Protein AF-A0A6V7XM22-F1 (afdb_monomer)

Foldseek 3Di:
DPPPPPVVVVVVVVVVVVVVPPDPVVVVVVVVVVVPPPDDDDDPDDDDDDPVVVVVVVVVVVVVCCCVPPVDDDPVNVVVQQVADAAEDDQAQCCVPPVVVVLLVVLVPDDLPDALLVLLVVLLVLLVVLLVLLCVQQVLLQGWRALVSLLSNLVSLVSSVSSLVNSVVSCVVNVNDGSVSVVSSLVSVLSSLVSLLSLLSNLQSCSVPVVLSVVSVVLSNLLSVLQVLLCVQAVYRYADHCHPVNSSVVSSVSSNVCSVPNNCQQQDDDPNHGNVVVVSVVVVVVSVVSSVVSVCSNVPVRCYPVSDDDD

Organism: Meloidogyne enterolobii (NCBI:txid390850)

Radius of gyration: 25.37 Å; Cα contacts (8 Å, |Δi|>4): 294; chains: 1; bounding box: 60×59×60 Å

Sequence (311 aa):
MAQTRSGAKAAATKHDRRYRSSLPDSFMQRAQRNQRSTTPREMKGKSSGNFIQRFFGFFISLCVNYIEYDCQLKHSQLARMGDHVYSAIDASWLDQLCMSKFWNYIVQWYPLWLAPNLITLIGLLINLVTVLILSHFCYSATEQAPSWAYFQAAIGLFLYQTLDATDGKQARRTQSSSPLGELFDHGCDSLTQVFVTLNVCYAMQLGTERHMVLTVMIFSISLFYTAHWSTYCTGQLRFSKFDVTEAQMTVIGILLFTSFVGSDIWNIRIFGWQLKTICMLVCLVGAIWQFFGYMNVIFNEGVGKNGSTVA

Solvent-accessible surface area (backbone atoms only — not comparable to full-atom values): 17133 Å² total; per-residue (Å²): 144,84,78,77,72,65,62,62,61,57,52,56,62,56,58,58,61,62,69,73,74,77,70,66,68,70,56,62,55,49,57,56,52,64,70,67,70,76,67,84,76,87,74,94,69,94,72,93,74,55,69,65,59,56,52,52,50,48,52,51,50,51,50,51,49,45,45,66,68,71,68,48,78,49,73,70,54,55,56,54,44,73,71,54,68,94,43,74,47,86,49,30,49,59,46,74,73,48,47,50,62,51,37,64,54,56,44,69,74,54,60,87,84,64,53,32,67,56,38,36,50,51,18,48,51,43,33,51,51,27,45,51,58,35,36,75,54,18,72,68,12,58,44,73,54,61,41,66,43,34,36,47,31,21,50,22,47,52,50,20,54,52,28,51,68,23,20,65,54,40,15,61,75,65,74,62,69,46,52,66,54,53,53,51,47,55,54,46,48,60,55,45,54,53,50,55,51,47,52,52,30,38,40,42,30,27,37,73,45,59,67,54,45,54,49,52,51,54,52,53,54,50,45,56,49,41,54,50,49,28,18,66,35,4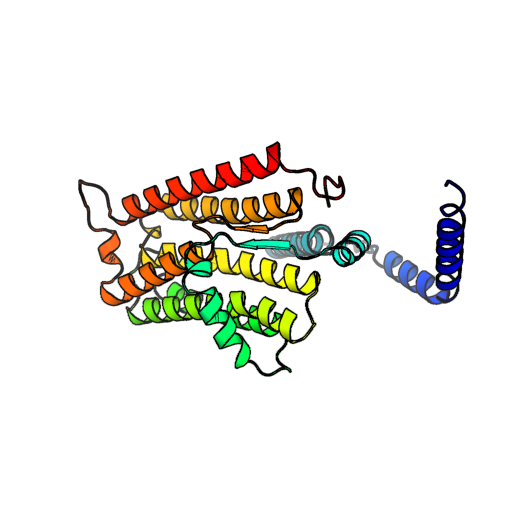0,59,37,45,71,44,43,58,75,35,72,69,55,53,52,52,49,51,32,48,50,22,43,52,26,25,77,70,40,35,67,63,29,65,44,65,57,98,84,39,33,43,39,58,55,53,50,51,54,52,46,54,53,48,52,53,51,43,53,52,33,51,50,44,40,76,76,57,45,44,34,100,76,68,59,81,82,134

Mean predicted aligned error: 13.36 Å

Structure (mmCIF, N/CA/C/O backbone):
data_AF-A0A6V7XM22-F1
#
_entry.id   AF-A0A6V7XM22-F1
#
loop_
_atom_site.group_PDB
_atom_site.id
_atom_site.type_symbol
_atom_site.label_atom_id
_atom_site.label_alt_id
_atom_site.label_comp_id
_atom_site.label_asym_id
_atom_site.label_entity_id
_atom_site.label_seq_id
_atom_site.pdbx_PDB_ins_code
_atom_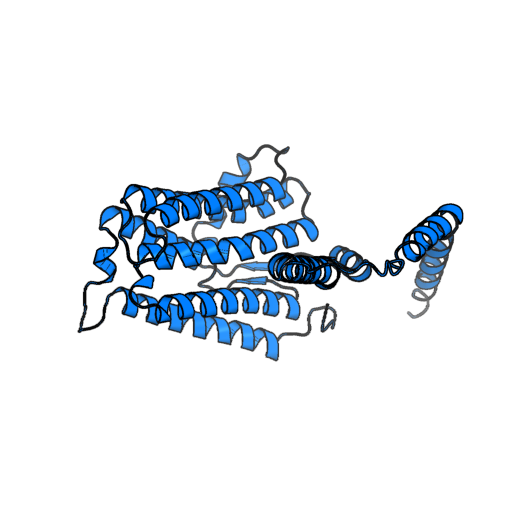site.Cartn_x
_atom_site.Cartn_y
_atom_site.Cartn_z
_atom_site.occupancy
_atom_site.B_iso_or_equiv
_atom_site.auth_seq_id
_atom_site.auth_comp_id
_atom_site.auth_asym_id
_atom_site.auth_atom_id
_atom_site.pdbx_PDB_model_num
ATOM 1 N N . MET A 1 1 ? 38.925 -23.212 -33.737 1.00 39.62 1 MET A N 1
ATOM 2 C CA . MET A 1 1 ? 37.884 -22.153 -33.725 1.00 39.62 1 MET A CA 1
ATOM 3 C C . MET A 1 1 ? 38.249 -21.013 -32.753 1.00 39.62 1 MET A C 1
ATOM 5 O O . MET A 1 1 ? 37.421 -20.552 -31.982 1.00 39.62 1 MET A O 1
ATOM 9 N N . ALA A 1 2 ? 39.508 -20.550 -32.777 1.00 38.12 2 ALA A N 1
ATOM 10 C CA . ALA A 1 2 ? 40.091 -19.668 -31.753 1.00 38.12 2 ALA A CA 1
ATOM 11 C C . ALA A 1 2 ? 40.607 -18.319 -32.305 1.00 38.12 2 ALA A C 1
ATOM 13 O O . ALA A 1 2 ? 41.365 -17.630 -31.632 1.00 38.12 2 ALA A O 1
ATOM 14 N N . GLN A 1 3 ? 40.201 -17.916 -33.515 1.00 31.98 3 GLN A N 1
ATOM 15 C CA . GLN A 1 3 ? 40.744 -16.724 -34.190 1.00 31.98 3 GLN A CA 1
ATOM 16 C C . GLN A 1 3 ? 39.781 -15.530 -34.315 1.00 31.98 3 GLN A C 1
ATOM 18 O O . GLN A 1 3 ? 40.189 -14.476 -34.784 1.00 31.98 3 GLN A O 1
ATOM 23 N N . THR A 1 4 ? 38.543 -15.610 -33.819 1.00 39.22 4 THR A N 1
ATOM 24 C CA . THR A 1 4 ? 37.564 -14.503 -33.931 1.00 39.22 4 THR A CA 1
ATOM 25 C C . THR A 1 4 ? 37.419 -13.632 -32.675 1.00 39.22 4 THR A C 1
ATOM 27 O O . THR A 1 4 ? 36.764 -12.596 -32.726 1.00 39.22 4 THR A O 1
ATOM 30 N N . ARG A 1 5 ? 38.069 -13.969 -31.547 1.00 40.19 5 ARG A N 1
ATOM 31 C CA . ARG A 1 5 ? 37.972 -13.193 -30.284 1.00 40.19 5 ARG A CA 1
ATOM 32 C C . ARG A 1 5 ? 39.002 -12.064 -30.115 1.00 40.19 5 ARG A C 1
ATOM 34 O O . ARG A 1 5 ? 38.836 -11.235 -29.226 1.00 40.19 5 ARG A O 1
ATOM 41 N N . SER A 1 6 ? 40.040 -11.994 -30.953 1.00 36.72 6 SER A N 1
ATOM 42 C CA . SER A 1 6 ? 41.096 -10.967 -30.837 1.00 36.72 6 SER A CA 1
ATOM 43 C C . SER A 1 6 ? 40.708 -9.620 -31.479 1.00 36.72 6 SER A C 1
ATOM 45 O O . SER A 1 6 ? 41.058 -8.566 -30.950 1.00 36.72 6 SER A O 1
ATOM 47 N N . GLY A 1 7 ? 39.897 -9.625 -32.546 1.00 31.80 7 GLY A N 1
ATOM 48 C CA . GLY A 1 7 ? 39.506 -8.403 -33.269 1.00 31.80 7 GLY A CA 1
ATOM 49 C C . GLY A 1 7 ? 38.503 -7.503 -32.534 1.00 31.80 7 GLY A C 1
ATOM 50 O O . GLY A 1 7 ? 38.591 -6.280 -32.624 1.00 31.80 7 GLY A O 1
ATOM 51 N N . ALA A 1 8 ? 37.591 -8.080 -31.743 1.00 39.41 8 ALA A N 1
ATOM 52 C CA . ALA A 1 8 ? 36.547 -7.318 -31.046 1.00 39.41 8 ALA A CA 1
ATOM 53 C C . ALA A 1 8 ? 37.090 -6.488 -29.865 1.00 39.41 8 ALA A C 1
ATOM 55 O O . ALA A 1 8 ? 36.631 -5.371 -29.628 1.00 39.41 8 ALA A O 1
ATOM 56 N N . LYS A 1 9 ? 38.127 -6.980 -29.167 1.00 37.50 9 LYS A N 1
ATOM 57 C CA . LYS A 1 9 ? 38.775 -6.226 -28.078 1.00 37.50 9 LYS A CA 1
ATOM 58 C C . LYS A 1 9 ? 39.558 -5.016 -28.590 1.00 37.50 9 LYS A C 1
ATOM 60 O O . LYS A 1 9 ? 39.550 -3.992 -27.920 1.00 37.50 9 LYS A O 1
ATOM 65 N N . ALA A 1 10 ? 40.162 -5.097 -29.779 1.00 36.56 10 ALA A N 1
ATOM 66 C CA . ALA A 1 10 ? 40.924 -3.993 -30.371 1.00 36.56 10 ALA A CA 1
ATOM 67 C C . ALA A 1 10 ? 40.034 -2.870 -30.948 1.00 36.56 10 ALA A C 1
ATOM 69 O O . ALA A 1 10 ? 40.449 -1.710 -30.973 1.00 36.56 10 ALA A O 1
ATOM 70 N N . ALA A 1 11 ? 38.806 -3.185 -31.379 1.00 38.09 11 ALA A N 1
ATOM 71 C CA . ALA A 1 11 ? 37.848 -2.192 -31.874 1.00 38.09 11 ALA A CA 1
ATOM 72 C C . ALA A 1 11 ? 37.237 -1.350 -30.736 1.00 38.09 11 ALA A C 1
ATOM 74 O O . ALA A 1 11 ? 37.125 -0.130 -30.871 1.00 38.09 11 ALA A O 1
ATOM 75 N N . ALA A 1 12 ? 36.947 -1.966 -29.583 1.00 39.16 12 ALA A N 1
ATOM 76 C CA . ALA A 1 12 ? 36.422 -1.268 -28.406 1.00 39.16 12 ALA A CA 1
ATOM 77 C C . ALA A 1 12 ? 37.438 -0.280 -27.797 1.00 39.16 12 ALA A C 1
ATOM 79 O O . ALA A 1 12 ? 37.079 0.841 -27.447 1.00 39.16 12 ALA A O 1
ATOM 80 N N . THR A 1 13 ? 38.735 -0.620 -27.770 1.00 40.38 13 THR A N 1
ATOM 81 C CA . THR A 1 13 ? 39.775 0.289 -27.238 1.00 40.38 13 THR A CA 1
ATOM 82 C C . THR A 1 13 ? 40.065 1.485 -28.153 1.00 40.38 13 THR A C 1
ATOM 84 O O . THR A 1 13 ? 40.582 2.506 -27.696 1.00 40.38 13 THR A O 1
ATOM 87 N N . LYS A 1 14 ? 39.751 1.383 -29.454 1.00 35.22 14 LYS A N 1
ATOM 88 C CA . LYS A 1 14 ? 39.946 2.469 -30.430 1.00 35.22 14 LYS A CA 1
ATOM 89 C C . LYS A 1 14 ? 38.769 3.448 -30.471 1.00 35.22 14 LYS A C 1
ATOM 91 O O . LYS A 1 14 ? 38.987 4.613 -30.799 1.00 35.22 14 LYS A O 1
ATOM 96 N N . HIS A 1 15 ? 37.562 2.996 -30.123 1.00 35.50 15 HIS A N 1
ATOM 97 C CA . HIS A 1 15 ? 36.371 3.849 -30.063 1.00 35.50 15 HIS A CA 1
ATOM 98 C C . HIS A 1 15 ? 36.339 4.718 -28.794 1.00 35.50 15 HIS A C 1
ATOM 100 O O . HIS A 1 15 ? 35.912 5.868 -28.849 1.00 35.50 15 HIS A O 1
ATOM 106 N N . ASP A 1 16 ? 36.901 4.211 -27.693 1.00 37.72 16 ASP A N 1
ATOM 107 C CA . ASP A 1 16 ? 36.972 4.900 -26.397 1.00 37.72 16 ASP A CA 1
ATOM 108 C C . ASP A 1 16 ? 38.050 6.011 -26.362 1.00 37.72 16 ASP A C 1
ATOM 110 O O . ASP A 1 16 ? 37.908 7.052 -25.721 1.00 37.72 16 ASP A O 1
ATOM 114 N N . ARG A 1 17 ? 39.121 5.876 -27.164 1.00 35.53 17 ARG A N 1
ATOM 115 C CA . ARG A 1 17 ? 40.153 6.927 -27.294 1.00 35.53 17 ARG A CA 1
ATOM 116 C C . ARG A 1 17 ? 39.715 8.153 -28.097 1.00 35.53 17 ARG A C 1
ATOM 118 O O . ARG A 1 17 ? 40.339 9.197 -27.942 1.00 35.53 17 ARG A O 1
ATOM 125 N N . ARG A 1 18 ? 38.676 8.057 -28.937 1.00 35.62 18 ARG A N 1
ATOM 126 C CA . ARG A 1 18 ? 38.182 9.205 -29.726 1.00 35.62 18 ARG A CA 1
ATOM 127 C C . ARG A 1 18 ? 37.209 10.104 -28.969 1.00 35.62 18 ARG A C 1
ATOM 129 O O . ARG A 1 18 ? 37.078 11.260 -29.342 1.00 35.62 18 ARG A O 1
ATOM 136 N N . TYR A 1 19 ? 36.566 9.611 -27.910 1.00 33.81 19 TYR A N 1
ATOM 137 C CA . TYR A 1 19 ? 35.634 10.421 -27.114 1.00 33.81 19 TYR A CA 1
ATOM 138 C C . TYR A 1 19 ? 36.326 11.213 -25.996 1.00 33.81 19 TYR A C 1
ATOM 140 O O . TYR A 1 19 ? 35.791 12.197 -25.492 1.00 33.81 19 TYR A O 1
ATOM 148 N N . ARG A 1 20 ? 37.556 10.826 -25.635 1.00 35.72 20 ARG A N 1
ATOM 149 C CA . ARG A 1 20 ? 38.358 11.513 -24.612 1.00 35.72 20 ARG A CA 1
ATOM 150 C C . ARG A 1 20 ? 39.067 12.779 -25.107 1.00 35.72 20 ARG A C 1
ATOM 152 O O . ARG A 1 20 ? 39.674 13.466 -24.297 1.00 35.72 20 ARG A O 1
ATOM 159 N N . SER A 1 21 ? 39.012 13.083 -26.406 1.00 41.47 21 SER A N 1
ATOM 160 C CA . SER A 1 21 ? 39.762 14.186 -27.029 1.00 41.47 21 SER A CA 1
ATOM 161 C C . SER A 1 21 ? 38.916 15.405 -27.418 1.00 41.47 21 SER A C 1
ATOM 163 O O . SER A 1 21 ? 39.390 16.240 -28.181 1.00 41.47 21 SER A O 1
ATOM 165 N N . SER A 1 22 ? 37.673 15.525 -26.941 1.00 42.53 22 SER A N 1
ATOM 166 C CA . SER A 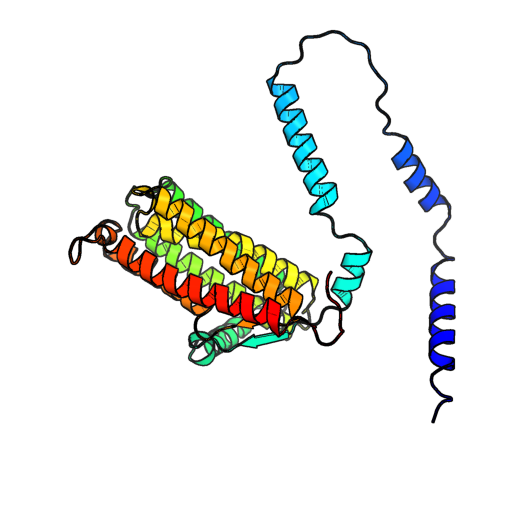1 22 ? 36.775 16.637 -27.310 1.00 42.53 22 SER A CA 1
ATOM 167 C C . SER A 1 22 ? 36.085 17.319 -26.124 1.00 42.53 22 SER A C 1
ATOM 169 O O . SER A 1 22 ? 35.012 17.896 -26.280 1.00 42.53 22 SER A O 1
ATOM 171 N N . LEU A 1 23 ? 36.695 17.280 -24.939 1.00 41.59 23 LEU A N 1
ATOM 172 C CA . LEU A 1 23 ? 36.323 18.149 -23.822 1.00 41.59 23 LEU A CA 1
ATOM 173 C C . LEU A 1 23 ? 37.443 19.180 -23.644 1.00 41.59 23 LEU A C 1
ATOM 175 O O . LEU A 1 23 ? 38.571 18.780 -23.366 1.00 41.59 23 LEU A O 1
ATOM 179 N N . PRO A 1 24 ? 37.182 20.483 -23.839 1.00 44.16 24 PRO A N 1
ATOM 180 C CA . PRO A 1 24 ? 38.219 21.492 -23.693 1.00 44.16 24 PRO A CA 1
ATOM 181 C C . PRO A 1 24 ? 38.706 21.530 -22.237 1.00 44.16 24 PRO A C 1
ATOM 183 O O . PRO A 1 24 ? 37.900 21.638 -21.308 1.00 44.16 24 PRO A O 1
ATOM 186 N N . ASP A 1 25 ? 40.029 21.482 -22.044 1.00 48.19 25 ASP A N 1
ATOM 187 C CA . ASP A 1 25 ? 40.728 21.503 -20.743 1.00 48.19 25 ASP A CA 1
ATOM 188 C C . ASP A 1 25 ? 40.275 22.647 -19.809 1.00 48.19 25 ASP A C 1
ATOM 190 O O . ASP A 1 25 ? 40.406 22.574 -18.583 1.00 48.19 25 ASP A O 1
ATOM 194 N N . SER A 1 26 ? 39.643 23.682 -20.370 1.00 42.19 26 SER A N 1
ATOM 195 C CA . SER A 1 26 ? 39.011 24.786 -19.648 1.00 42.19 26 SER A CA 1
ATOM 196 C C . SER A 1 26 ? 37.858 24.367 -18.723 1.00 42.19 26 SER A C 1
ATOM 198 O O . SER A 1 26 ? 37.584 25.070 -17.750 1.00 42.19 26 SER A O 1
ATOM 200 N N . PHE A 1 27 ? 37.170 23.249 -18.992 1.00 42.53 27 PHE A N 1
ATOM 201 C CA . PHE A 1 27 ? 36.059 22.767 -18.155 1.00 42.53 27 PHE A CA 1
ATOM 202 C C . PHE A 1 27 ? 36.553 21.997 -16.922 1.00 42.53 27 PHE A C 1
ATOM 204 O O . PHE A 1 27 ? 36.058 22.224 -15.816 1.00 42.53 27 PHE A O 1
ATOM 211 N N . MET A 1 28 ? 37.593 21.170 -17.080 1.00 43.75 28 MET A N 1
ATOM 212 C CA . MET A 1 28 ? 38.228 20.440 -15.972 1.00 43.75 28 MET A CA 1
ATOM 213 C C . MET A 1 28 ? 38.961 21.388 -15.013 1.00 43.75 28 MET A C 1
ATOM 215 O O . MET A 1 28 ? 38.861 21.231 -13.795 1.00 43.75 28 MET A O 1
ATOM 219 N N . GLN A 1 29 ? 39.607 22.441 -15.531 1.00 42.97 29 GLN A N 1
ATOM 220 C CA . GLN A 1 29 ? 40.201 23.478 -14.679 1.00 42.97 29 GLN A CA 1
ATOM 221 C C . GLN A 1 29 ? 39.150 24.327 -13.946 1.00 42.97 29 GLN A C 1
ATOM 223 O O . GLN A 1 29 ? 39.387 24.726 -12.805 1.00 42.97 29 GLN A O 1
ATOM 228 N N . ARG A 1 30 ? 37.969 24.578 -14.536 1.00 42.19 30 ARG A N 1
ATOM 229 C CA . ARG A 1 30 ? 36.860 25.273 -13.848 1.00 42.19 30 ARG A CA 1
ATOM 230 C C . ARG A 1 30 ? 36.256 24.435 -12.720 1.00 42.19 30 ARG A C 1
ATOM 232 O O . ARG A 1 30 ? 35.992 24.984 -11.652 1.00 42.19 30 ARG A O 1
ATOM 239 N N . ALA A 1 31 ? 36.104 23.126 -12.919 1.00 39.59 31 ALA A N 1
ATOM 240 C CA . ALA A 1 31 ? 35.604 22.210 -11.892 1.00 39.59 31 ALA A CA 1
ATOM 241 C C . ALA A 1 31 ? 36.566 22.103 -10.692 1.00 39.59 31 ALA A C 1
ATOM 243 O O . ALA A 1 31 ? 36.138 22.198 -9.543 1.00 39.59 31 ALA A O 1
ATOM 244 N N . GLN A 1 32 ? 37.878 22.025 -10.942 1.00 41.09 32 GLN A N 1
ATOM 245 C CA . GLN A 1 32 ? 38.883 22.000 -9.872 1.00 41.09 32 GLN A CA 1
ATOM 246 C C . GLN A 1 32 ? 39.054 23.354 -9.161 1.00 41.09 32 GLN A C 1
ATOM 248 O O . GLN A 1 32 ? 39.385 23.391 -7.974 1.00 41.09 32 GLN A O 1
ATOM 253 N N . ARG A 1 33 ? 38.801 24.478 -9.847 1.00 36.19 33 ARG A N 1
ATOM 254 C CA . ARG A 1 33 ? 38.854 25.819 -9.240 1.00 36.19 33 ARG A CA 1
ATOM 255 C C . ARG A 1 33 ? 37.679 26.074 -8.291 1.00 36.19 33 ARG A C 1
ATOM 257 O O . ARG A 1 33 ? 37.891 26.711 -7.264 1.00 36.19 33 ARG A O 1
ATOM 264 N N . ASN A 1 34 ? 36.500 25.516 -8.581 1.00 36.78 34 ASN A N 1
ATOM 265 C CA . ASN A 1 34 ? 35.328 25.598 -7.698 1.00 36.78 34 ASN A CA 1
ATOM 266 C C . ASN A 1 34 ? 35.421 24.677 -6.467 1.00 36.78 34 ASN A C 1
ATOM 268 O O . ASN A 1 34 ? 34.839 24.998 -5.438 1.00 36.78 34 ASN A O 1
ATOM 272 N N . GLN A 1 35 ? 36.190 23.582 -6.527 1.00 37.66 35 GLN A N 1
ATOM 273 C CA . GLN A 1 35 ? 36.444 22.717 -5.361 1.00 37.66 35 GLN A CA 1
ATOM 274 C C . GLN A 1 35 ? 37.498 23.275 -4.387 1.00 37.66 35 GLN A C 1
ATOM 276 O O . GLN A 1 35 ? 37.526 22.881 -3.226 1.00 37.66 35 GLN A O 1
ATOM 281 N N . ARG A 1 36 ? 38.368 24.200 -4.820 1.00 31.83 36 ARG A N 1
ATOM 282 C CA . ARG A 1 36 ? 39.400 24.807 -3.951 1.00 31.83 36 ARG A CA 1
ATOM 283 C C . ARG A 1 36 ? 38.964 26.098 -3.251 1.00 31.83 36 ARG A C 1
ATOM 285 O O . ARG A 1 36 ? 39.706 26.592 -2.410 1.00 31.83 36 ARG A O 1
ATOM 292 N N . SER A 1 37 ? 37.796 26.657 -3.571 1.00 31.20 37 SER A N 1
ATOM 293 C CA . SER A 1 37 ? 37.335 27.938 -3.007 1.00 31.20 37 SER A CA 1
ATOM 294 C C . SER A 1 37 ? 36.521 27.823 -1.713 1.00 31.20 37 SER A C 1
ATOM 296 O O . SER A 1 37 ? 36.118 28.846 -1.167 1.00 31.20 37 SER A O 1
ATOM 298 N N . THR A 1 38 ? 36.297 26.618 -1.188 1.00 35.53 38 THR A N 1
ATOM 299 C CA . THR A 1 38 ? 35.521 26.379 0.042 1.00 35.53 38 THR A CA 1
ATOM 300 C C . THR A 1 38 ? 36.407 25.921 1.203 1.00 35.53 38 THR A C 1
ATOM 302 O O . THR A 1 38 ? 36.113 24.943 1.879 1.00 35.53 38 THR A O 1
ATOM 305 N N . THR A 1 39 ? 37.510 26.622 1.466 1.00 31.80 39 THR A N 1
ATOM 306 C CA . THR A 1 39 ? 38.145 26.597 2.796 1.00 31.80 39 THR A CA 1
ATOM 307 C C . THR A 1 39 ? 37.586 27.763 3.614 1.00 31.80 39 THR A C 1
ATOM 309 O O . THR A 1 39 ? 37.756 28.910 3.186 1.00 31.80 39 THR A O 1
ATOM 312 N N . PRO A 1 40 ? 36.925 27.534 4.765 1.00 33.31 40 PRO A N 1
ATOM 313 C CA . PRO A 1 40 ? 36.404 28.622 5.581 1.00 33.31 40 PRO A CA 1
ATOM 314 C C . PRO A 1 40 ? 37.573 29.448 6.127 1.00 33.31 40 PRO A C 1
ATOM 316 O O . PRO A 1 40 ? 38.432 28.926 6.836 1.00 33.31 40 PRO A O 1
ATOM 319 N N . ARG A 1 41 ? 37.621 30.747 5.806 1.00 33.50 41 ARG A N 1
ATOM 320 C CA . ARG A 1 41 ? 38.481 31.698 6.524 1.00 33.50 41 ARG A CA 1
ATOM 321 C C . ARG A 1 41 ? 38.012 31.750 7.978 1.00 33.50 41 ARG A C 1
ATOM 323 O O . ARG A 1 41 ? 36.872 32.133 8.233 1.00 33.50 41 ARG A O 1
ATOM 330 N N . GLU A 1 42 ? 38.890 31.396 8.914 1.00 34.12 42 GLU A N 1
ATOM 331 C CA . GLU A 1 42 ? 38.671 31.605 10.346 1.00 34.12 42 GLU A CA 1
ATOM 332 C C . GLU A 1 42 ? 38.440 33.098 10.627 1.00 34.12 42 GLU A C 1
ATOM 334 O O . GLU A 1 42 ? 39.374 33.899 10.665 1.00 34.12 42 GLU A O 1
ATOM 339 N N . MET A 1 43 ? 37.183 33.483 10.848 1.00 32.72 43 MET A N 1
ATOM 340 C CA . MET A 1 43 ? 36.858 34.741 11.510 1.00 32.72 43 MET A CA 1
ATOM 341 C C . MET A 1 43 ? 36.817 34.495 13.017 1.00 32.72 43 MET A C 1
ATOM 343 O O . MET A 1 43 ? 35.842 33.978 13.559 1.00 32.72 43 MET A O 1
ATOM 347 N N . LYS A 1 44 ? 37.895 34.886 13.709 1.00 37.72 44 LYS A N 1
ATOM 348 C CA . LYS A 1 44 ? 37.890 35.067 15.166 1.00 37.72 44 LYS A CA 1
ATOM 349 C C . LYS A 1 44 ? 36.948 36.223 15.514 1.00 37.72 44 LYS A C 1
ATOM 351 O O . LYS A 1 44 ? 37.339 37.384 15.465 1.00 37.72 44 LYS A O 1
ATOM 356 N N . GLY A 1 45 ? 35.718 35.888 15.891 1.00 33.28 45 GLY A N 1
ATOM 357 C CA . GLY A 1 45 ? 34.739 36.811 16.457 1.00 33.28 45 GLY A CA 1
ATOM 358 C C . GLY A 1 45 ? 33.983 36.145 17.604 1.00 33.28 45 GLY A C 1
ATOM 359 O O . GLY A 1 45 ? 33.262 35.174 17.396 1.00 33.28 45 GLY A O 1
ATOM 360 N N . LYS A 1 46 ? 34.167 36.654 18.828 1.00 44.94 46 LYS A N 1
ATOM 361 C CA . LYS A 1 46 ? 33.342 36.332 20.003 1.00 44.94 46 LYS A CA 1
ATOM 362 C C . LYS A 1 46 ? 31.872 36.629 19.693 1.00 44.94 46 LYS A C 1
ATOM 364 O O . LYS A 1 46 ? 31.576 37.772 19.374 1.00 44.94 46 LYS A O 1
ATOM 369 N N . SER A 1 47 ? 30.966 35.679 19.912 1.00 39.31 47 SER A N 1
ATOM 370 C CA . SER A 1 47 ? 29.673 35.947 20.562 1.00 39.31 47 SER A CA 1
ATOM 371 C C . SER A 1 47 ? 28.930 34.640 20.835 1.00 39.31 47 SER A C 1
ATOM 373 O O . SER A 1 47 ? 29.034 33.679 20.078 1.00 39.31 47 SER A O 1
ATOM 375 N N . SER A 1 48 ? 28.202 34.616 21.944 1.00 48.88 48 SER A N 1
ATOM 376 C CA . SER A 1 48 ? 27.374 33.519 22.437 1.00 48.88 48 SER A CA 1
ATOM 377 C C . SER A 1 48 ? 26.337 33.088 21.385 1.00 48.88 48 SER A C 1
ATOM 379 O O . SER A 1 48 ? 25.296 33.719 21.226 1.00 48.88 48 SER A O 1
ATOM 381 N N . GLY A 1 49 ? 26.646 32.047 20.607 1.00 49.44 49 GLY A N 1
ATOM 382 C CA . GLY A 1 49 ? 25.754 31.490 19.590 1.00 49.44 49 GLY A CA 1
ATOM 383 C C . GLY A 1 49 ? 24.817 30.458 20.208 1.00 49.44 49 GLY A C 1
ATOM 384 O O . GLY A 1 49 ? 25.265 29.381 20.604 1.00 49.44 49 GLY A O 1
ATOM 385 N N . ASN A 1 50 ? 23.535 30.815 20.295 1.00 63.47 50 ASN A N 1
ATOM 386 C CA . ASN A 1 50 ? 22.433 30.032 20.854 1.00 63.47 50 ASN A CA 1
ATOM 387 C C . ASN A 1 50 ? 22.525 28.540 20.492 1.00 63.47 50 ASN A C 1
ATOM 389 O O . ASN A 1 50 ? 22.649 28.188 19.320 1.00 63.47 50 ASN A O 1
ATOM 393 N N . PHE A 1 51 ? 22.395 27.662 21.491 1.00 72.62 51 PHE A N 1
ATOM 394 C CA . PHE A 1 51 ? 22.350 26.197 21.351 1.00 72.62 51 PHE A CA 1
ATOM 395 C C . PHE A 1 51 ? 21.484 25.724 20.168 1.00 72.62 51 PHE A C 1
ATOM 397 O O . PHE A 1 51 ? 21.865 24.814 19.437 1.00 72.62 51 PHE A O 1
ATOM 404 N N . ILE A 1 52 ? 20.378 26.427 19.917 1.00 66.25 52 ILE A N 1
ATOM 405 C CA . ILE A 1 52 ? 19.460 26.211 18.794 1.00 66.25 52 ILE A CA 1
ATOM 406 C C . ILE A 1 52 ? 20.173 26.328 17.433 1.00 66.25 52 ILE A C 1
ATOM 408 O O . ILE A 1 52 ? 20.024 25.446 16.597 1.00 66.25 52 ILE A O 1
ATOM 412 N N . GLN A 1 53 ? 21.011 27.344 17.202 1.00 71.88 53 GLN A N 1
ATOM 413 C CA . GLN A 1 53 ? 21.759 27.485 15.941 1.00 71.88 53 GLN A CA 1
ATOM 414 C C . GLN A 1 53 ? 22.770 26.355 15.729 1.00 71.88 53 GLN A C 1
ATOM 416 O O . GLN A 1 53 ? 22.948 25.895 14.604 1.00 71.88 53 GLN A O 1
ATOM 421 N N . ARG A 1 54 ? 23.413 25.877 16.802 1.00 76.12 54 ARG A N 1
ATOM 422 C CA . ARG A 1 54 ? 24.329 24.728 16.730 1.00 76.12 54 ARG A CA 1
ATOM 423 C C . ARG A 1 54 ? 23.583 23.423 16.458 1.00 76.12 54 ARG A C 1
ATOM 425 O O . ARG A 1 54 ? 24.050 22.625 15.655 1.00 76.12 54 ARG A O 1
ATOM 432 N N . PHE A 1 55 ? 22.420 23.238 17.080 1.00 77.31 55 PHE A N 1
ATOM 433 C CA . PHE A 1 55 ? 21.555 22.079 16.870 1.00 77.31 55 PHE A CA 1
ATOM 434 C C . PHE A 1 55 ? 21.018 22.018 15.433 1.00 77.31 55 PHE A C 1
ATOM 436 O O . PHE A 1 55 ? 21.166 20.997 14.766 1.00 77.31 55 PHE A O 1
ATOM 443 N N . PHE A 1 56 ? 20.485 23.130 14.916 1.00 77.62 56 PHE A N 1
ATOM 444 C CA . PHE A 1 56 ? 20.046 23.217 13.521 1.00 77.62 56 PHE A CA 1
ATOM 445 C C . PHE A 1 56 ? 21.216 23.076 12.541 1.00 77.62 56 PHE A C 1
ATOM 447 O O . PHE A 1 56 ? 21.086 22.366 11.551 1.00 77.62 56 PHE A O 1
ATOM 454 N N . GLY A 1 57 ? 22.376 23.677 12.825 1.00 80.50 57 GLY A N 1
ATOM 455 C CA . GLY A 1 57 ? 23.577 23.516 12.000 1.00 80.50 57 GLY A CA 1
ATOM 456 C C . GLY A 1 57 ? 24.076 22.069 11.943 1.00 80.50 57 GLY A C 1
ATOM 457 O O . GLY A 1 57 ? 24.466 21.598 10.878 1.00 80.50 57 GLY A O 1
ATOM 458 N N . PHE A 1 58 ? 24.004 21.339 13.060 1.00 84.38 58 PHE A N 1
ATOM 459 C CA . PHE A 1 58 ? 24.305 19.910 13.103 1.00 84.38 58 PHE A CA 1
ATOM 460 C C . PHE A 1 58 ? 23.305 19.097 12.277 1.00 84.38 58 PHE A C 1
ATOM 462 O O . PHE A 1 58 ? 23.732 18.293 11.457 1.00 84.38 58 PHE A O 1
ATOM 469 N N . PHE A 1 59 ? 21.999 19.335 12.429 1.00 79.56 59 PHE A N 1
ATOM 470 C CA . PHE A 1 59 ? 20.973 18.636 11.649 1.00 79.56 59 PHE A CA 1
ATOM 471 C C . PHE A 1 59 ? 21.080 18.917 10.148 1.00 79.56 59 PHE A C 1
ATOM 473 O O . PHE A 1 59 ? 20.977 17.991 9.349 1.00 79.56 59 PHE A O 1
ATOM 480 N N . ILE A 1 60 ? 21.343 20.168 9.761 1.00 79.38 60 ILE A N 1
ATOM 481 C CA . ILE A 1 60 ? 21.577 20.541 8.362 1.00 79.38 60 ILE A CA 1
ATOM 482 C C . ILE A 1 60 ? 22.833 19.842 7.841 1.00 79.38 60 ILE A C 1
ATOM 484 O O . ILE A 1 60 ? 22.782 19.243 6.777 1.00 79.38 60 ILE A O 1
ATOM 488 N N . SER A 1 61 ? 23.936 19.855 8.593 1.00 79.12 61 SER A N 1
ATOM 489 C CA . SER A 1 61 ? 25.170 19.159 8.208 1.00 79.12 61 SER A CA 1
ATOM 490 C C . SER A 1 61 ? 24.962 17.649 8.083 1.00 79.12 61 SER A C 1
ATOM 492 O O . SER A 1 61 ? 25.411 17.044 7.115 1.00 79.12 61 SER A O 1
ATOM 494 N N . LEU A 1 62 ? 24.238 17.032 9.017 1.00 77.88 62 LEU A N 1
ATOM 495 C CA . LEU A 1 62 ? 23.884 15.616 8.966 1.00 77.88 62 LEU A CA 1
ATOM 496 C C . LEU A 1 62 ? 23.054 15.305 7.714 1.00 77.88 62 LEU A C 1
ATOM 498 O O . LEU A 1 62 ? 23.378 14.367 6.997 1.00 77.88 62 LEU A O 1
ATOM 502 N N . CYS A 1 63 ? 22.036 16.120 7.416 1.00 70.44 63 CYS A N 1
ATOM 503 C CA . CYS A 1 63 ? 21.205 15.959 6.222 1.00 70.44 63 CYS A CA 1
ATOM 504 C C . CYS A 1 63 ? 22.008 16.159 4.934 1.00 70.44 63 CYS A C 1
ATOM 506 O O . CYS A 1 63 ? 21.869 15.369 4.011 1.00 70.44 63 CYS A O 1
ATOM 508 N N . VAL A 1 64 ? 22.864 17.182 4.862 1.00 76.12 64 VAL A N 1
ATOM 509 C CA . VAL A 1 64 ? 23.710 17.452 3.689 1.00 76.12 64 VAL A CA 1
ATOM 510 C C . VAL A 1 64 ? 24.688 16.303 3.462 1.00 76.12 64 VAL A C 1
ATOM 512 O O . VAL A 1 64 ? 24.767 15.806 2.346 1.00 76.12 64 VAL A O 1
ATOM 515 N N . ASN A 1 65 ? 25.361 15.823 4.511 1.00 74.44 65 ASN A N 1
ATOM 516 C CA . ASN A 1 65 ? 26.251 14.667 4.406 1.00 74.44 65 ASN A CA 1
ATOM 517 C C . ASN A 1 65 ? 25.476 13.403 4.003 1.00 74.44 65 ASN A C 1
ATOM 519 O O . ASN A 1 65 ? 25.915 12.674 3.125 1.00 74.44 65 ASN A O 1
ATOM 523 N N . TYR A 1 66 ? 24.301 13.155 4.578 1.00 70.31 66 TYR A N 1
ATOM 524 C CA . TYR A 1 66 ? 23.461 12.025 4.177 1.00 70.31 66 TYR A CA 1
ATOM 525 C C . TYR A 1 66 ? 23.040 12.109 2.699 1.00 70.31 66 TYR A C 1
ATOM 527 O O . TYR A 1 66 ? 23.116 11.128 1.962 1.00 70.31 66 TYR A O 1
ATOM 535 N N . ILE A 1 67 ? 22.670 13.301 2.225 1.00 69.19 67 ILE A N 1
ATOM 536 C CA . ILE A 1 67 ? 22.319 13.530 0.820 1.00 69.19 67 ILE A CA 1
ATOM 537 C C . ILE A 1 67 ? 23.534 13.322 -0.096 1.00 69.19 67 ILE A C 1
ATOM 539 O O . ILE A 1 67 ? 23.409 12.693 -1.145 1.00 69.19 67 ILE A O 1
ATOM 543 N N . GLU A 1 68 ? 24.700 13.842 0.282 1.00 68.44 68 GLU A N 1
ATOM 544 C CA . GLU A 1 68 ? 25.910 13.827 -0.546 1.00 68.44 68 GLU A CA 1
ATOM 545 C C . GLU A 1 68 ? 26.577 12.443 -0.599 1.00 68.44 68 GLU A C 1
ATOM 547 O O . GLU A 1 68 ? 27.096 12.056 -1.645 1.00 68.44 68 GLU A O 1
ATOM 552 N N . TYR A 1 69 ? 26.529 11.671 0.493 1.00 63.38 69 TYR A N 1
ATOM 553 C CA . TYR A 1 69 ? 27.170 10.355 0.571 1.00 63.38 69 TYR A CA 1
ATOM 554 C C . TYR A 1 69 ? 26.245 9.181 0.224 1.00 63.38 69 TYR A C 1
ATOM 556 O O . TYR A 1 69 ? 26.707 8.263 -0.456 1.00 63.38 69 TYR A O 1
ATOM 564 N N . ASP A 1 70 ? 24.975 9.206 0.650 1.00 58.47 70 ASP A N 1
ATOM 565 C CA . ASP A 1 70 ? 24.064 8.056 0.519 1.00 58.47 70 ASP A CA 1
ATOM 566 C C . ASP A 1 70 ? 22.976 8.248 -0.550 1.00 58.47 70 ASP A C 1
ATOM 568 O O . ASP A 1 70 ? 22.541 7.271 -1.156 1.00 58.47 70 ASP A O 1
ATOM 572 N N . CYS A 1 71 ? 22.541 9.484 -0.835 1.00 59.03 71 CYS A N 1
ATOM 573 C CA . CYS A 1 71 ? 21.440 9.725 -1.784 1.00 59.03 71 CYS A CA 1
ATOM 574 C C . CYS A 1 71 ? 21.899 9.988 -3.230 1.00 59.03 71 CYS A C 1
ATOM 576 O O . CYS A 1 71 ? 21.071 10.004 -4.143 1.00 59.03 71 CYS A O 1
ATOM 578 N N . GLN A 1 72 ? 23.196 10.212 -3.466 1.00 65.81 72 GLN A N 1
ATOM 579 C CA . GLN A 1 72 ? 23.737 10.413 -4.811 1.00 65.81 72 GLN A CA 1
ATOM 580 C C . GLN A 1 72 ? 24.321 9.119 -5.375 1.00 65.81 72 GLN A C 1
ATOM 582 O O . GLN A 1 72 ? 25.356 8.620 -4.933 1.00 65.81 72 GLN A O 1
ATOM 587 N N . LEU A 1 73 ? 23.682 8.608 -6.428 1.00 65.69 73 LEU A N 1
ATOM 588 C CA . LEU A 1 73 ? 24.227 7.515 -7.227 1.00 65.69 73 LEU A CA 1
ATOM 589 C C . LEU A 1 73 ? 25.571 7.938 -7.831 1.00 65.69 73 LEU A C 1
ATOM 591 O O . LEU A 1 73 ? 25.667 8.921 -8.568 1.00 65.69 73 LEU A O 1
ATOM 595 N N . LYS A 1 74 ? 26.624 7.164 -7.561 1.00 77.88 74 LYS A N 1
ATOM 596 C CA . LYS A 1 74 ? 27.935 7.360 -8.190 1.00 77.88 74 LYS A CA 1
ATOM 597 C C . LYS A 1 74 ? 27.828 7.083 -9.688 1.00 77.88 74 LYS A C 1
ATOM 599 O O . LYS A 1 74 ? 27.059 6.223 -10.115 1.00 77.88 74 LYS A O 1
ATOM 604 N N . HIS A 1 75 ? 28.672 7.718 -10.500 1.00 72.38 75 HIS A N 1
ATOM 605 C CA . HIS A 1 75 ? 28.697 7.478 -11.952 1.00 72.38 75 HIS A CA 1
ATOM 606 C C . HIS A 1 75 ? 28.835 5.994 -12.334 1.00 72.38 75 HIS A C 1
ATOM 608 O O . HIS A 1 75 ? 28.245 5.559 -13.318 1.00 72.38 75 HIS A O 1
ATOM 614 N N . SER A 1 76 ? 29.572 5.204 -11.549 1.00 68.69 76 SER A N 1
ATOM 615 C CA . SER A 1 76 ? 29.682 3.755 -11.744 1.00 68.69 76 SER A CA 1
ATOM 616 C C . SER A 1 76 ? 28.377 3.004 -11.457 1.00 68.69 76 SER A C 1
ATOM 618 O O . SER A 1 76 ? 28.075 2.039 -12.152 1.00 68.69 76 SER A O 1
ATOM 620 N N . GLN A 1 77 ? 27.588 3.443 -10.472 1.00 69.81 77 GLN A N 1
ATOM 621 C CA . GLN A 1 77 ? 26.270 2.877 -10.170 1.00 69.81 77 GLN A CA 1
ATOM 622 C C . GLN A 1 77 ? 25.257 3.258 -11.256 1.00 69.81 77 GLN A C 1
ATOM 624 O O . GLN A 1 77 ? 24.534 2.391 -11.731 1.00 69.81 77 GLN A O 1
ATOM 629 N N . LEU A 1 78 ? 25.281 4.509 -11.734 1.00 69.94 78 LEU A N 1
ATOM 630 C CA . LEU A 1 78 ? 24.493 4.947 -12.895 1.00 69.94 78 LEU A CA 1
ATOM 631 C C . LEU A 1 78 ? 24.800 4.134 -14.157 1.00 69.94 78 LEU A C 1
ATOM 633 O O . LEU A 1 78 ? 23.876 3.741 -14.862 1.00 69.94 78 LEU A O 1
ATOM 637 N N . ALA A 1 79 ? 26.077 3.851 -14.428 1.00 69.56 79 ALA A N 1
ATOM 638 C CA . ALA A 1 79 ? 26.466 3.009 -15.556 1.00 69.56 79 ALA A CA 1
ATOM 639 C C . ALA A 1 79 ? 25.923 1.576 -15.411 1.00 69.56 79 ALA A C 1
ATOM 641 O O . ALA A 1 79 ? 25.359 1.048 -16.361 1.00 69.56 79 ALA A O 1
ATOM 642 N N . ARG A 1 80 ? 26.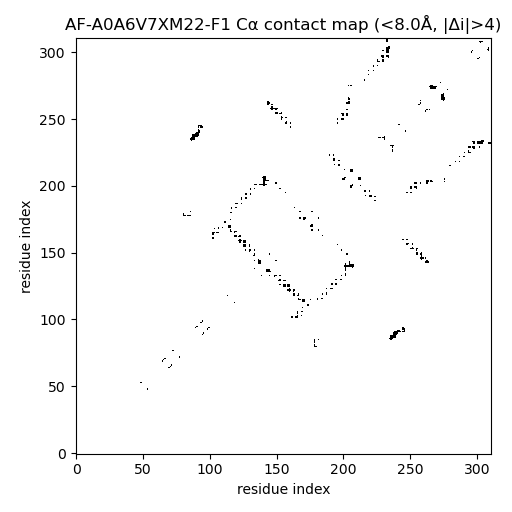010 0.985 -14.209 1.00 67.69 80 ARG A N 1
ATOM 643 C CA . ARG A 1 80 ? 25.463 -0.355 -13.921 1.00 67.69 80 ARG A CA 1
ATOM 644 C C . ARG A 1 80 ? 23.938 -0.415 -13.985 1.00 67.69 80 ARG A C 1
ATOM 646 O O . ARG A 1 80 ? 23.410 -1.451 -14.369 1.00 67.69 80 ARG A O 1
ATOM 653 N N . MET A 1 81 ? 23.230 0.666 -13.646 1.00 62.59 81 MET A N 1
ATOM 654 C CA . MET A 1 81 ? 21.775 0.727 -13.833 1.00 62.59 81 MET A CA 1
ATOM 655 C C . MET A 1 81 ? 21.392 0.602 -15.307 1.00 62.59 81 MET A C 1
ATOM 657 O O . MET A 1 81 ? 20.381 -0.016 -15.602 1.00 62.59 81 MET A O 1
ATOM 661 N N . GLY A 1 82 ? 22.193 1.144 -16.231 1.00 60.19 82 GLY A N 1
ATOM 662 C CA . GLY A 1 82 ? 21.945 1.017 -17.671 1.00 60.19 82 GLY A CA 1
ATOM 663 C C . GLY A 1 82 ? 21.990 -0.426 -18.192 1.00 60.19 82 GLY A C 1
ATOM 664 O O . GLY A 1 82 ? 21.365 -0.713 -19.209 1.00 60.19 82 GLY A O 1
ATOM 665 N N . ASP A 1 83 ? 22.675 -1.325 -17.479 1.00 66.31 83 ASP A N 1
ATOM 666 C CA . ASP A 1 83 ? 22.790 -2.748 -17.820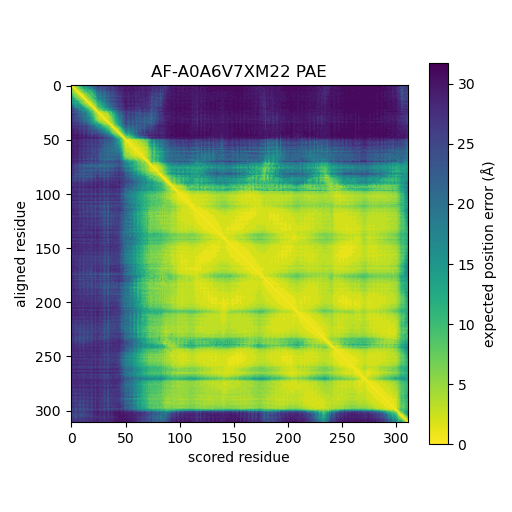 1.00 66.31 83 ASP A CA 1
ATOM 667 C C . ASP A 1 83 ? 21.682 -3.614 -17.182 1.00 66.31 83 ASP A C 1
ATOM 669 O O . ASP A 1 83 ? 21.601 -4.815 -17.457 1.00 66.31 83 ASP A O 1
ATOM 673 N N . HIS A 1 84 ? 20.842 -3.038 -16.311 1.00 60.19 84 HIS A N 1
ATOM 674 C CA . HIS A 1 84 ? 19.766 -3.763 -15.632 1.00 60.19 84 HIS A CA 1
ATOM 675 C C . HIS A 1 84 ? 18.635 -4.109 -16.602 1.00 60.19 84 HIS A C 1
ATOM 677 O O . HIS A 1 84 ? 18.177 -3.272 -17.381 1.00 60.19 84 HIS A O 1
ATOM 683 N N . VAL A 1 85 ? 18.160 -5.352 -16.533 1.00 59.88 85 VAL A N 1
ATOM 684 C CA . VAL A 1 85 ? 17.027 -5.841 -17.322 1.00 59.88 85 VAL A CA 1
ATOM 685 C C . VAL A 1 85 ? 15.964 -6.332 -16.355 1.00 59.88 85 VAL A C 1
ATOM 687 O O . VAL A 1 85 ? 16.190 -7.305 -15.636 1.00 59.88 85 VAL A O 1
ATOM 690 N N . TYR A 1 86 ? 14.801 -5.680 -16.381 1.00 58.47 86 TYR A N 1
ATOM 691 C CA . TYR A 1 86 ? 13.654 -6.066 -15.566 1.00 58.47 86 TYR A CA 1
ATOM 692 C C . TYR A 1 86 ? 13.294 -7.540 -15.776 1.00 58.47 86 TYR A C 1
ATOM 694 O O . TYR A 1 86 ? 13.116 -8.006 -16.907 1.00 58.47 86 TYR A O 1
ATOM 702 N N . SER A 1 87 ? 13.154 -8.272 -14.674 1.00 65.81 87 SER A N 1
ATOM 703 C CA . SER A 1 87 ? 12.738 -9.668 -14.674 1.00 65.81 87 SER A CA 1
ATOM 704 C C . SER A 1 87 ? 11.913 -9.949 -13.424 1.00 65.81 87 SER A C 1
ATOM 706 O O . SER A 1 87 ? 12.460 -10.006 -12.326 1.00 65.81 87 SER A O 1
ATOM 708 N N . ALA A 1 88 ? 10.620 -10.205 -13.601 1.00 63.53 88 ALA A N 1
ATOM 709 C CA . ALA A 1 88 ? 9.719 -10.618 -12.530 1.00 63.53 88 ALA A CA 1
ATOM 710 C C . ALA A 1 88 ? 9.042 -11.956 -12.854 1.00 63.53 88 ALA A C 1
ATOM 712 O O . ALA A 1 88 ? 8.793 -12.267 -14.024 1.00 63.53 88 ALA A O 1
ATOM 713 N N . ILE A 1 89 ? 8.785 -12.763 -11.823 1.00 66.50 89 ILE A N 1
ATOM 714 C CA . ILE A 1 89 ? 7.994 -13.996 -11.916 1.00 66.50 89 ILE A CA 1
ATOM 715 C C . ILE A 1 89 ? 6.773 -13.834 -11.011 1.00 66.50 89 ILE A C 1
ATOM 717 O O . ILE A 1 89 ? 6.907 -13.830 -9.786 1.00 66.50 89 ILE A O 1
ATOM 721 N N . ASP A 1 90 ? 5.595 -13.749 -11.630 1.00 65.19 90 ASP A N 1
ATOM 722 C CA . ASP A 1 90 ? 4.331 -13.492 -10.938 1.00 65.19 90 ASP A CA 1
ATOM 723 C C . ASP A 1 90 ? 3.602 -14.813 -10.638 1.00 65.19 90 ASP A C 1
ATOM 725 O O . ASP A 1 90 ? 3.028 -15.452 -11.530 1.00 65.19 90 ASP A O 1
ATOM 729 N N . ALA A 1 91 ? 3.606 -15.238 -9.370 1.00 69.00 91 ALA A N 1
ATOM 730 C CA . ALA A 1 91 ? 2.840 -16.399 -8.901 1.00 69.00 91 ALA A CA 1
ATOM 731 C C . ALA A 1 91 ? 1.664 -16.041 -7.970 1.00 69.00 91 ALA A C 1
ATOM 733 O O . ALA A 1 91 ? 1.024 -16.954 -7.437 1.00 69.00 91 ALA A O 1
ATOM 734 N N . SER A 1 92 ? 1.380 -14.743 -7.793 1.00 75.69 92 SER A N 1
ATOM 735 C CA . SER A 1 92 ? 0.271 -14.234 -6.974 1.00 75.69 92 SER A CA 1
ATOM 736 C C . SER A 1 92 ? -1.073 -14.759 -7.486 1.00 75.69 92 SER A C 1
ATOM 738 O O . SER A 1 92 ? -1.354 -14.783 -8.690 1.00 75.69 92 SER A O 1
ATOM 740 N N . TRP A 1 93 ? -1.906 -15.226 -6.558 1.00 76.69 93 TRP A N 1
ATOM 741 C CA . TRP A 1 93 ? -3.202 -15.814 -6.873 1.00 76.69 93 TRP A CA 1
ATOM 742 C C . TRP A 1 93 ? -4.165 -14.786 -7.449 1.00 76.69 93 TRP A C 1
ATOM 744 O O . TRP A 1 93 ? -4.810 -15.053 -8.464 1.00 76.69 93 TRP A O 1
ATOM 754 N N . LEU A 1 94 ? -4.271 -13.618 -6.820 1.00 73.69 94 LEU A N 1
ATOM 755 C CA . LEU A 1 94 ? -5.230 -12.597 -7.226 1.00 73.69 94 LEU A CA 1
ATOM 756 C C . LEU A 1 94 ? -4.878 -12.006 -8.596 1.00 73.69 94 LEU A C 1
ATOM 758 O O . LEU A 1 94 ? -5.766 -11.774 -9.426 1.00 73.69 94 LEU A O 1
ATOM 762 N N . ASP A 1 95 ? -3.582 -11.840 -8.855 1.00 76.56 95 ASP A N 1
ATOM 763 C CA . ASP A 1 95 ? -3.048 -11.387 -10.135 1.00 76.56 95 ASP A CA 1
ATOM 764 C C . ASP A 1 95 ? -3.434 -12.333 -11.269 1.00 76.56 95 ASP A C 1
ATOM 766 O O . ASP A 1 95 ? -3.976 -11.891 -12.288 1.00 76.56 95 ASP A O 1
ATOM 770 N N . GLN A 1 96 ? -3.218 -13.638 -11.072 1.00 79.12 96 GLN A N 1
ATOM 771 C CA . GLN A 1 96 ? -3.550 -14.667 -12.058 1.00 79.12 96 GLN A CA 1
ATOM 772 C C . GLN A 1 96 ? -5.063 -14.829 -12.255 1.00 79.12 96 GLN A C 1
ATOM 774 O O . GLN A 1 96 ? -5.521 -15.064 -13.378 1.00 79.12 96 GLN A O 1
ATOM 779 N N . LEU A 1 97 ? -5.850 -14.699 -11.183 1.00 79.88 97 LEU A N 1
ATOM 780 C CA . LEU A 1 97 ? -7.298 -14.901 -11.222 1.00 79.88 97 LEU A CA 1
ATOM 781 C C . LEU A 1 97 ? -8.030 -13.747 -11.919 1.00 79.88 97 LEU A C 1
ATOM 783 O O . LEU A 1 97 ? -8.819 -13.988 -12.841 1.00 79.88 97 LEU A O 1
ATOM 787 N N . CYS A 1 98 ? -7.789 -12.501 -11.495 1.00 85.81 98 CYS A N 1
ATOM 788 C CA . CYS A 1 98 ? -8.577 -11.357 -11.962 1.00 85.81 98 CYS A CA 1
ATOM 789 C C . CYS A 1 98 ? -7.789 -10.062 -12.182 1.00 85.81 98 CYS A C 1
ATOM 791 O O . CYS A 1 98 ? -8.070 -9.367 -13.163 1.00 85.81 98 CYS A O 1
ATOM 793 N N . MET A 1 99 ? -6.819 -9.723 -11.327 1.00 88.12 99 MET A N 1
ATOM 794 C CA . MET A 1 99 ? -6.249 -8.370 -11.332 1.00 88.12 99 MET A CA 1
ATOM 795 C C . MET A 1 99 ? -5.418 -8.074 -12.576 1.00 88.12 99 MET A C 1
ATOM 797 O O . MET A 1 99 ? -5.559 -7.003 -13.163 1.00 88.12 99 MET A O 1
ATOM 801 N N . SER A 1 100 ? -4.664 -9.048 -13.091 1.00 86.31 100 SER A N 1
ATOM 802 C CA . SER A 1 100 ? -3.915 -8.854 -14.336 1.00 86.31 100 SER A CA 1
ATOM 803 C C . SER A 1 100 ? -4.834 -8.511 -15.517 1.00 86.31 100 SER A C 1
ATOM 805 O O . SER A 1 100 ? -4.535 -7.610 -16.303 1.00 86.31 100 SER A O 1
ATOM 807 N N . LYS A 1 101 ? -6.004 -9.158 -15.623 1.00 89.75 101 LYS A N 1
ATOM 808 C CA . LYS A 1 101 ? -7.002 -8.844 -16.664 1.00 89.75 101 LYS A CA 1
ATOM 809 C C . LYS A 1 101 ? -7.584 -7.446 -16.475 1.00 89.75 101 LYS A C 1
ATOM 811 O O . LYS A 1 101 ? -7.705 -6.706 -17.448 1.00 89.75 101 LYS A O 1
ATOM 816 N N . PHE A 1 102 ? -7.905 -7.087 -15.234 1.00 93.12 102 PHE A N 1
ATOM 817 C CA . PHE A 1 102 ? -8.407 -5.763 -14.881 1.00 93.12 102 PHE A CA 1
ATOM 818 C C . PHE A 1 102 ? -7.403 -4.661 -15.254 1.00 93.12 102 PHE A C 1
ATOM 820 O O . PHE A 1 102 ? -7.745 -3.754 -16.008 1.00 93.12 102 PHE A O 1
ATOM 827 N N . TRP A 1 103 ? -6.140 -4.771 -14.844 1.00 94.38 103 TRP A N 1
ATOM 828 C CA . TRP A 1 103 ? -5.113 -3.770 -15.150 1.00 94.38 103 TRP A CA 1
ATOM 829 C C . TRP A 1 103 ? -4.795 -3.670 -16.646 1.00 94.38 103 TRP A C 1
ATOM 831 O O . TRP A 1 103 ? -4.619 -2.569 -17.167 1.00 94.38 103 TRP A O 1
ATOM 841 N N . ASN A 1 104 ? -4.774 -4.799 -17.364 1.00 92.88 104 ASN A N 1
ATOM 842 C CA . ASN A 1 104 ? -4.610 -4.807 -18.823 1.00 92.88 104 ASN A CA 1
ATOM 843 C C . ASN A 1 104 ? -5.789 -4.157 -19.561 1.00 92.88 104 ASN A C 1
ATOM 845 O O . ASN A 1 104 ? -5.617 -3.677 -20.682 1.00 92.88 104 ASN A O 1
ATOM 849 N N . TYR A 1 105 ? -6.978 -4.136 -18.959 1.00 94.88 105 TYR A N 1
ATOM 850 C CA . TYR A 1 105 ? -8.111 -3.377 -19.474 1.00 94.88 105 TYR A CA 1
ATOM 851 C C . TYR A 1 105 ? -7.966 -1.883 -19.158 1.00 94.88 105 TYR A C 1
ATOM 853 O O . TYR A 1 105 ? -8.063 -1.062 -20.066 1.00 94.88 105 TYR A O 1
ATOM 861 N N . ILE A 1 106 ? -7.661 -1.524 -17.905 1.00 95.88 106 ILE A N 1
ATOM 862 C CA . ILE A 1 106 ? -7.514 -0.125 -17.466 1.00 95.88 106 ILE A CA 1
ATOM 863 C C . ILE A 1 106 ? -6.432 0.613 -18.257 1.00 95.88 106 ILE A C 1
ATOM 865 O O . ILE A 1 106 ? -6.680 1.715 -18.742 1.00 95.88 106 ILE A O 1
ATOM 869 N N . VAL A 1 107 ? -5.267 -0.006 -18.467 1.00 95.62 107 VAL A N 1
ATOM 870 C CA . VAL A 1 107 ? -4.142 0.648 -19.152 1.00 95.62 107 VAL A CA 1
ATOM 871 C C . VAL A 1 107 ? -4.493 1.106 -20.573 1.00 95.62 107 VAL A C 1
ATOM 873 O O . VAL A 1 107 ? -3.901 2.062 -21.061 1.00 95.62 107 VAL A O 1
ATOM 876 N N . GLN A 1 108 ? -5.472 0.483 -21.242 1.00 94.50 108 GLN A N 1
ATOM 877 C CA . GLN A 1 108 ? -5.893 0.863 -22.600 1.00 94.50 108 GLN A CA 1
ATOM 878 C C . GLN A 1 108 ? -6.524 2.258 -22.650 1.00 94.50 108 GLN A C 1
ATOM 880 O O . GLN A 1 108 ? -6.415 2.940 -23.672 1.00 94.50 108 GLN A O 1
ATOM 885 N N . TRP A 1 109 ? -7.119 2.697 -21.539 1.00 95.75 109 TRP A N 1
ATOM 886 C CA . TRP A 1 109 ? -7.754 4.005 -21.396 1.00 95.75 109 TRP A CA 1
ATOM 887 C C . TRP A 1 109 ? -6.750 5.138 -21.189 1.00 95.75 109 TRP A C 1
ATOM 889 O O . TRP A 1 109 ? -7.099 6.304 -21.374 1.00 95.75 109 TRP A O 1
ATOM 899 N N . TYR A 1 110 ? -5.500 4.827 -20.838 1.00 95.38 110 TYR A N 1
ATOM 900 C CA . TYR A 1 110 ? -4.475 5.853 -20.698 1.00 95.38 110 TYR A CA 1
ATOM 901 C C . TYR A 1 110 ? -4.089 6.425 -22.062 1.00 95.38 110 TYR A C 1
ATOM 903 O O . TYR A 1 110 ? -3.851 5.662 -23.011 1.00 95.38 110 TYR A O 1
ATOM 911 N N . PRO A 1 111 ? -3.989 7.760 -22.184 1.00 95.81 111 PRO A N 1
ATOM 912 C CA . PRO A 1 111 ? -3.500 8.367 -23.404 1.00 95.81 111 PRO A CA 1
ATOM 913 C C . PRO A 1 111 ? -1.998 8.096 -23.560 1.00 95.81 111 PRO A C 1
ATOM 915 O O . PRO A 1 111 ? -1.258 8.016 -22.583 1.00 95.81 111 PRO A O 1
ATOM 918 N N . LEU A 1 112 ? -1.525 7.981 -24.803 1.00 93.81 112 LEU A N 1
ATOM 919 C CA . LEU A 1 112 ? -0.131 7.606 -25.090 1.00 93.81 112 LEU A CA 1
ATOM 920 C C . LEU A 1 112 ? 0.905 8.657 -24.656 1.00 93.81 112 LEU A C 1
ATOM 922 O O . LEU A 1 112 ? 2.081 8.335 -24.544 1.00 93.81 112 LEU A O 1
ATOM 926 N N . TRP A 1 113 ? 0.484 9.901 -24.409 1.00 95.25 113 TRP A N 1
ATOM 927 C CA . TRP A 1 113 ? 1.360 10.957 -23.893 1.00 95.25 113 TRP A CA 1
ATOM 928 C C . TRP A 1 113 ? 1.586 10.863 -22.379 1.00 95.25 113 TRP A C 1
ATOM 930 O O . TRP A 1 113 ? 2.484 11.525 -21.859 1.00 95.25 113 TRP A O 1
ATOM 940 N N . LEU A 1 114 ? 0.772 10.081 -21.660 1.00 94.81 114 LEU A N 1
ATOM 941 C CA . LEU A 1 114 ? 0.874 9.957 -20.212 1.00 94.81 114 LEU A CA 1
ATOM 942 C C . LEU A 1 114 ? 2.105 9.123 -19.849 1.00 94.81 114 LEU A C 1
ATOM 944 O O . LEU A 1 114 ? 2.168 7.927 -20.146 1.00 94.81 114 LEU A O 1
ATOM 948 N N . ALA A 1 115 ? 3.074 9.776 -19.207 1.00 94.75 115 ALA A N 1
ATOM 949 C CA . ALA A 1 115 ? 4.316 9.152 -18.778 1.00 94.75 115 ALA A CA 1
ATOM 950 C C . ALA A 1 115 ? 4.075 8.157 -17.620 1.00 94.75 115 ALA A C 1
ATOM 952 O O . ALA A 1 115 ? 3.375 8.516 -16.673 1.00 94.75 115 ALA A O 1
ATOM 953 N N . PRO A 1 116 ? 4.703 6.965 -17.631 1.00 95.38 116 PRO A N 1
ATOM 954 C CA . PRO A 1 116 ? 4.585 5.974 -16.556 1.00 95.38 116 PRO A CA 1
ATOM 955 C C . PRO A 1 116 ? 4.912 6.530 -15.168 1.00 95.38 116 PRO A C 1
ATOM 957 O O . PRO A 1 116 ? 4.073 6.474 -14.284 1.00 95.38 116 PRO A O 1
ATOM 960 N N . ASN A 1 117 ? 6.053 7.204 -15.007 1.00 95.19 117 ASN A N 1
ATOM 961 C CA . ASN A 1 117 ? 6.458 7.766 -13.712 1.00 95.19 117 ASN A CA 1
ATOM 962 C C . ASN A 1 117 ? 5.469 8.821 -13.178 1.00 95.19 117 ASN A C 1
ATOM 964 O O . ASN A 1 117 ? 5.406 9.073 -11.978 1.00 95.19 117 ASN A O 1
ATOM 968 N N . LEU A 1 118 ? 4.697 9.473 -14.058 1.00 96.19 118 LEU A N 1
ATOM 969 C CA . LEU A 1 118 ? 3.640 10.384 -13.620 1.00 96.19 118 LEU A CA 1
ATOM 970 C C . LEU A 1 118 ? 2.455 9.607 -13.027 1.00 96.19 118 LEU A C 1
ATOM 972 O O . LEU A 1 118 ? 1.865 10.073 -12.059 1.00 96.19 118 LEU A O 1
ATOM 976 N N . ILE A 1 119 ? 2.132 8.429 -13.568 1.00 96.88 119 ILE A N 1
ATOM 97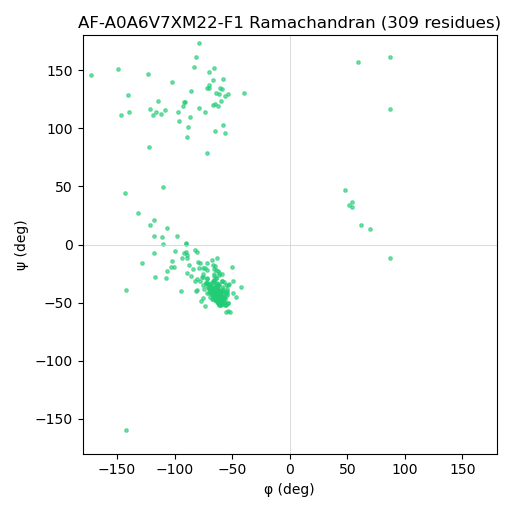7 C CA . ILE A 1 119 ? 1.108 7.522 -13.024 1.00 96.88 119 ILE A CA 1
ATOM 978 C C . ILE A 1 119 ? 1.511 7.083 -11.613 1.00 96.88 119 ILE A C 1
ATOM 980 O O . ILE A 1 119 ? 0.725 7.272 -10.684 1.00 96.88 119 ILE A O 1
ATOM 984 N N . THR A 1 120 ? 2.751 6.613 -11.443 1.00 95.81 120 THR A N 1
ATOM 985 C CA . THR A 1 120 ? 3.335 6.246 -10.143 1.00 95.81 120 THR A CA 1
ATOM 986 C C . THR A 1 120 ? 3.221 7.397 -9.135 1.00 95.81 120 THR A C 1
ATOM 988 O O . THR A 1 120 ? 2.699 7.239 -8.031 1.00 95.81 120 THR A O 1
ATOM 991 N N . LEU A 1 121 ? 3.642 8.607 -9.533 1.00 96.94 121 LEU A N 1
ATOM 992 C CA . LEU A 1 121 ? 3.616 9.788 -8.667 1.00 96.94 121 LEU A CA 1
ATOM 993 C C . LEU A 1 121 ? 2.188 10.179 -8.264 1.00 96.94 121 LEU A C 1
ATOM 995 O O . LEU A 1 121 ? 1.948 10.522 -7.107 1.00 96.94 121 LEU A O 1
ATOM 999 N N . ILE A 1 122 ? 1.235 10.134 -9.199 1.00 97.81 122 ILE A N 1
ATOM 1000 C CA . ILE A 1 122 ? -0.179 10.403 -8.905 1.00 97.81 122 ILE A CA 1
ATOM 1001 C C . ILE A 1 122 ? -0.708 9.379 -7.898 1.00 97.81 122 ILE A C 1
ATOM 1003 O O . ILE A 1 122 ? -1.376 9.772 -6.942 1.00 97.81 122 ILE A O 1
ATOM 1007 N N . GLY A 1 123 ? -0.374 8.097 -8.069 1.00 97.38 123 GLY A N 1
ATOM 1008 C CA . GLY A 1 123 ? -0.726 7.048 -7.116 1.00 97.38 123 GLY A CA 1
ATOM 1009 C C . GLY A 1 123 ? -0.206 7.361 -5.716 1.00 97.38 123 GLY A C 1
ATOM 1010 O O . GLY A 1 123 ? -0.988 7.378 -4.761 1.00 97.38 123 GLY A O 1
ATOM 1011 N N . LEU A 1 124 ? 1.089 7.666 -5.592 1.00 96.56 124 LEU A N 1
ATOM 1012 C CA . LEU A 1 124 ? 1.715 8.018 -4.315 1.00 96.56 124 LEU A CA 1
ATOM 1013 C C . LEU A 1 124 ? 1.011 9.209 -3.646 1.00 96.56 124 LEU A C 1
ATOM 1015 O O . LEU A 1 124 ? 0.724 9.168 -2.449 1.00 96.56 124 LEU A O 1
ATOM 1019 N N . LEU A 1 125 ? 0.709 10.263 -4.412 1.00 97.81 125 LEU A N 1
ATOM 1020 C CA . LEU A 1 125 ? 0.037 11.460 -3.899 1.00 97.81 125 LEU A CA 1
ATOM 1021 C C . LEU A 1 125 ? -1.393 11.171 -3.431 1.00 97.81 125 LEU A C 1
ATOM 1023 O O . LEU A 1 125 ? -1.791 11.673 -2.381 1.00 97.81 125 LEU A O 1
ATOM 1027 N N . ILE A 1 126 ? -2.153 10.356 -4.170 1.00 97.75 126 ILE A N 1
ATOM 1028 C CA . ILE A 1 126 ? -3.495 9.924 -3.756 1.00 97.75 126 ILE A CA 1
ATOM 1029 C C . ILE A 1 126 ? -3.403 9.192 -2.418 1.00 97.75 126 ILE A C 1
ATOM 1031 O O . ILE A 1 126 ? -4.096 9.563 -1.468 1.00 97.75 126 ILE A O 1
ATOM 1035 N N . ASN A 1 127 ? -2.516 8.200 -2.318 1.00 96.88 127 ASN A N 1
ATOM 1036 C CA . ASN A 1 127 ? -2.362 7.425 -1.093 1.00 96.88 127 ASN A CA 1
ATOM 1037 C C . ASN A 1 127 ? -1.963 8.323 0.090 1.00 96.88 127 ASN A C 1
ATOM 1039 O O . ASN A 1 127 ? -2.624 8.304 1.128 1.00 96.88 127 ASN A O 1
ATOM 1043 N N . LEU A 1 128 ? -0.966 9.196 -0.100 1.00 97.25 128 LEU A N 1
ATOM 1044 C CA . LEU A 1 128 ? -0.528 10.167 0.903 1.00 97.25 128 LEU A CA 1
ATOM 1045 C C . LEU A 1 128 ? -1.684 11.047 1.393 1.00 97.25 128 LEU A C 1
ATOM 1047 O O . LEU A 1 128 ? -1.908 11.148 2.597 1.00 97.25 128 LEU A O 1
ATOM 1051 N N . VAL A 1 129 ? -2.436 11.672 0.482 1.00 98.00 129 VAL A N 1
ATOM 1052 C CA . VAL A 1 129 ? -3.558 12.551 0.846 1.00 98.00 129 VAL A CA 1
ATOM 1053 C C . VAL A 1 129 ? -4.611 11.782 1.638 1.00 98.00 129 VAL A C 1
ATOM 1055 O O . VAL A 1 129 ? -5.056 12.262 2.681 1.00 98.00 129 VAL A O 1
ATOM 1058 N N . THR A 1 130 ? -4.978 10.578 1.196 1.00 97.94 130 THR A N 1
ATOM 1059 C CA . THR A 1 130 ? -6.007 9.793 1.889 1.00 97.94 130 THR A CA 1
ATOM 1060 C C . THR A 1 130 ? -5.577 9.354 3.289 1.00 97.94 130 THR A C 1
ATOM 1062 O O . THR A 1 130 ? -6.385 9.418 4.220 1.00 97.94 130 THR A O 1
ATOM 1065 N N . VAL A 1 131 ? -4.302 8.999 3.480 1.00 96.81 131 VAL A N 1
ATOM 1066 C CA . VAL A 1 131 ? -3.751 8.671 4.802 1.00 96.81 131 VAL A CA 1
ATOM 1067 C C . VAL A 1 131 ? -3.648 9.902 5.692 1.00 96.81 131 VAL A C 1
ATOM 1069 O O . VAL A 1 131 ? -3.962 9.805 6.875 1.00 96.81 131 VAL A O 1
ATOM 1072 N N . LEU A 1 132 ? -3.278 11.069 5.159 1.00 97.62 132 LEU A N 1
ATOM 1073 C CA . LEU A 1 132 ? -3.249 12.314 5.934 1.00 97.62 132 LEU A CA 1
ATOM 1074 C C . LEU A 1 132 ? -4.648 12.731 6.405 1.00 97.62 132 LEU A C 1
ATOM 1076 O O . LEU A 1 132 ? -4.804 13.145 7.553 1.00 97.62 132 LEU A O 1
ATOM 1080 N N . ILE A 1 133 ? -5.668 12.576 5.555 1.00 97.62 133 ILE A N 1
ATOM 1081 C CA . ILE A 1 133 ? -7.067 12.815 5.933 1.00 97.62 133 ILE A CA 1
ATOM 1082 C C . ILE A 1 133 ? -7.474 11.879 7.073 1.00 97.62 133 ILE A C 1
ATOM 1084 O O . ILE A 1 133 ? -8.051 12.334 8.057 1.00 97.62 133 ILE A O 1
ATOM 1088 N N . LEU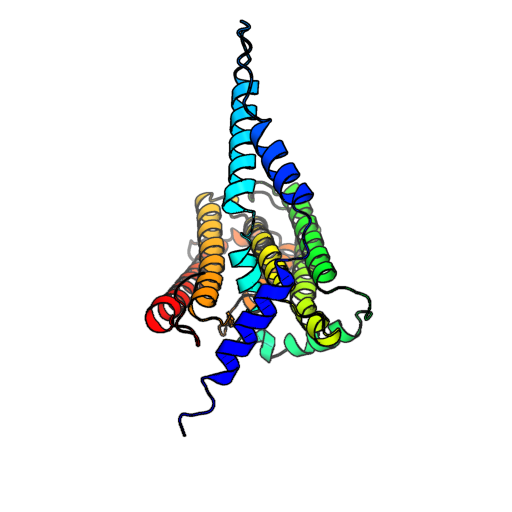 A 1 134 ? -7.162 10.584 6.972 1.00 97.62 134 LEU A N 1
ATOM 1089 C CA . LEU A 1 134 ? -7.494 9.628 8.027 1.00 97.62 134 LEU A CA 1
ATOM 1090 C C . LEU A 1 134 ? -6.732 9.937 9.327 1.00 97.62 134 LEU A C 1
ATOM 1092 O O . LEU A 1 134 ? -7.328 9.989 10.403 1.00 97.62 134 LEU A O 1
ATOM 1096 N N . SER A 1 135 ? -5.435 10.223 9.212 1.00 96.94 135 SER A N 1
ATOM 1097 C CA . SER A 1 135 ? -4.550 10.589 10.319 1.00 96.94 135 SER A CA 1
ATOM 1098 C C . SER A 1 135 ? -5.034 11.833 11.066 1.00 96.94 135 SER A C 1
ATOM 1100 O O . SER A 1 135 ? -4.973 11.866 12.290 1.00 96.94 135 SER A O 1
ATOM 1102 N N . HIS A 1 136 ? -5.609 12.822 10.372 1.00 97.56 136 HIS A N 1
ATOM 1103 C CA . HIS A 1 136 ? -6.185 14.008 11.012 1.00 97.56 136 HIS A CA 1
ATOM 1104 C C . HIS A 1 136 ? -7.237 13.665 12.083 1.00 97.56 136 HIS A C 1
ATOM 1106 O O . HIS A 1 136 ? -7.306 14.339 13.109 1.00 97.56 136 HIS A O 1
ATOM 1112 N N . PHE A 1 137 ? -8.024 12.604 11.876 1.00 96.75 137 PHE A N 1
ATOM 1113 C CA . PHE A 1 137 ? -9.057 12.175 12.823 1.00 96.75 137 PHE A CA 1
ATOM 1114 C C . PHE A 1 137 ? -8.561 11.193 13.889 1.00 96.75 137 PHE A C 1
ATOM 1116 O O . PHE A 1 137 ? -9.181 11.091 14.944 1.00 96.75 137 PHE A O 1
ATOM 1123 N N . CYS A 1 138 ? -7.483 10.449 13.627 1.00 95.19 138 CYS A N 1
ATOM 1124 C CA . CYS A 1 138 ? -7.035 9.357 14.498 1.00 95.19 138 CYS A CA 1
ATOM 1125 C C . CYS A 1 138 ? -5.507 9.238 14.590 1.00 95.19 138 CYS A C 1
ATOM 1127 O O . CYS A 1 138 ? -4.946 8.146 14.522 1.00 95.19 138 CYS A O 1
ATOM 1129 N N . TYR A 1 139 ? -4.817 10.370 14.753 1.00 94.56 139 TYR A N 1
ATOM 1130 C CA . TYR A 1 139 ? -3.354 10.448 14.693 1.00 94.56 139 TYR A CA 1
ATOM 1131 C C . TYR A 1 139 ? -2.642 9.521 15.693 1.00 94.56 139 TYR A C 1
ATOM 1133 O O . TYR A 1 139 ? -1.569 9.005 15.374 1.00 94.56 139 TYR A O 1
ATOM 1141 N N . SER A 1 140 ? -3.231 9.271 16.871 1.00 94.19 140 SER A N 1
ATOM 1142 C CA . SER A 1 140 ? -2.659 8.375 17.887 1.00 94.19 140 SER A CA 1
ATOM 1143 C C . SER A 1 140 ? -2.960 6.899 17.624 1.00 94.19 140 SER A C 1
ATOM 1145 O O . SER A 1 140 ? -2.493 6.049 18.380 1.00 94.19 140 SER A O 1
ATOM 1147 N N . ALA A 1 141 ? -3.755 6.577 16.596 1.00 95.50 141 ALA A N 1
ATOM 1148 C CA . ALA A 1 141 ? -4.302 5.246 16.346 1.00 95.50 141 ALA A CA 1
ATOM 1149 C C . ALA A 1 141 ? -5.060 4.669 17.560 1.00 95.50 141 ALA A C 1
ATOM 1151 O O . ALA A 1 141 ? -5.037 3.462 17.799 1.00 95.50 141 ALA A O 1
ATOM 1152 N N . THR A 1 142 ? -5.705 5.528 18.352 1.00 95.25 142 THR A N 1
ATOM 1153 C CA . THR A 1 142 ? -6.559 5.134 19.494 1.00 95.25 142 THR A CA 1
ATOM 1154 C C . THR A 1 142 ? -8.006 5.560 19.295 1.00 95.25 142 THR A C 1
ATOM 1156 O O . THR A 1 142 ? -8.924 4.935 19.811 1.00 95.25 142 THR A O 1
ATOM 1159 N N . GLU A 1 143 ? -8.188 6.632 18.538 1.00 94.81 143 GLU A N 1
ATOM 1160 C CA . GLU A 1 143 ? -9.436 7.307 18.274 1.00 94.81 143 GLU A CA 1
ATOM 1161 C C . GLU A 1 143 ? -10.190 6.598 17.144 1.00 94.81 143 GLU A C 1
ATOM 1163 O O . GLU A 1 143 ? -9.594 5.981 16.257 1.00 94.81 143 GLU A O 1
ATOM 1168 N N . GLN A 1 144 ? -11.515 6.706 17.155 1.00 95.81 144 GLN A N 1
ATOM 1169 C CA . GLN A 1 144 ? -12.347 6.294 16.032 1.00 95.81 144 GLN A CA 1
ATOM 1170 C C . GLN A 1 144 ? -12.552 7.479 15.084 1.00 95.81 144 GLN A C 1
ATOM 1172 O O . GLN A 1 144 ? -13.070 8.522 15.485 1.00 95.81 144 GLN A O 1
ATOM 1177 N N . ALA A 1 145 ? -12.174 7.309 13.818 1.00 96.69 145 ALA A N 1
ATOM 1178 C CA . ALA A 1 145 ? -12.439 8.296 12.778 1.00 96.69 145 ALA A CA 1
ATOM 1179 C C . ALA A 1 145 ? -13.882 8.172 12.238 1.00 96.69 145 ALA A C 1
ATOM 1181 O O . ALA A 1 145 ? -14.525 7.127 12.385 1.00 96.69 145 ALA A O 1
ATOM 1182 N N . PRO A 1 146 ? -14.418 9.211 11.575 1.00 97.31 146 PRO A N 1
ATOM 1183 C CA . PRO A 1 146 ? -15.685 9.107 10.856 1.00 97.31 146 PRO A CA 1
ATOM 1184 C C . PRO A 1 146 ? -15.641 8.014 9.775 1.00 97.31 146 PRO A C 1
ATOM 1186 O O . PRO A 1 146 ? -14.650 7.889 9.059 1.00 97.31 146 PRO A O 1
ATOM 1189 N N . SER A 1 147 ? -16.741 7.278 9.580 1.00 97.00 147 SER A N 1
ATOM 1190 C CA . SER A 1 147 ? -16.847 6.182 8.598 1.00 97.00 147 SER A CA 1
ATOM 1191 C C . SER A 1 147 ? -16.353 6.543 7.194 1.00 97.00 147 SER A C 1
ATOM 1193 O O . SER A 1 147 ? -15.640 5.765 6.559 1.00 97.00 147 SER A O 1
ATOM 1195 N N . TRP A 1 148 ? -16.677 7.747 6.716 1.00 97.81 148 TRP A N 1
ATOM 1196 C CA . TRP A 1 148 ? -16.262 8.204 5.389 1.00 97.81 148 TRP A CA 1
ATOM 1197 C C . TRP A 1 148 ? -14.735 8.343 5.261 1.00 97.81 148 TRP A C 1
ATOM 1199 O O . TRP A 1 148 ? -14.210 8.160 4.165 1.00 97.81 148 TRP A O 1
ATOM 1209 N N . ALA A 1 149 ? -14.018 8.622 6.358 1.00 97.88 149 ALA A N 1
ATOM 1210 C CA . ALA A 1 149 ? -12.564 8.765 6.362 1.00 97.88 149 ALA A CA 1
ATOM 1211 C C . ALA A 1 149 ? -11.868 7.411 6.143 1.00 97.88 149 ALA A C 1
ATOM 1213 O O . ALA A 1 149 ? -10.871 7.341 5.423 1.00 97.88 149 ALA A O 1
ATOM 1214 N N . TYR A 1 150 ? -12.426 6.322 6.684 1.00 98.19 150 TYR A N 1
ATOM 1215 C CA . TYR A 1 150 ? -11.972 4.962 6.373 1.00 98.19 150 TYR A CA 1
ATOM 1216 C C . TYR A 1 150 ? -12.334 4.561 4.939 1.00 98.19 150 TYR A C 1
ATOM 1218 O O . TYR A 1 150 ? -11.510 3.992 4.226 1.00 98.19 150 TYR A O 1
ATOM 1226 N N . PHE A 1 151 ? -13.546 4.900 4.489 1.00 98.31 151 PHE A N 1
ATOM 1227 C CA . PHE A 1 151 ? -14.009 4.581 3.138 1.00 98.31 151 PHE A CA 1
ATOM 1228 C C . PHE A 1 151 ? -13.153 5.250 2.052 1.00 98.31 151 PHE A C 1
ATOM 1230 O O . PHE A 1 151 ? -12.719 4.588 1.110 1.00 98.31 151 PHE A O 1
ATOM 1237 N N . GLN A 1 152 ? -12.840 6.542 2.199 1.00 98.06 152 GLN A N 1
ATOM 1238 C CA . GLN A 1 152 ? -11.964 7.237 1.251 1.00 98.06 152 GLN A CA 1
ATOM 1239 C C . GLN A 1 152 ? -10.530 6.694 1.276 1.00 98.06 152 GLN A C 1
ATOM 1241 O O . GLN A 1 152 ? -9.910 6.627 0.222 1.00 98.06 152 GLN A O 1
ATOM 1246 N N . ALA A 1 153 ? -10.024 6.239 2.431 1.00 98.19 153 ALA A N 1
ATOM 1247 C CA . ALA A 1 153 ? -8.709 5.602 2.521 1.00 98.19 153 ALA A CA 1
ATOM 1248 C C . ALA A 1 153 ? -8.688 4.254 1.790 1.00 98.19 153 ALA A C 1
ATOM 1250 O O . ALA A 1 153 ? -7.722 3.944 1.099 1.00 98.19 153 ALA A O 1
ATOM 1251 N N . ALA A 1 154 ? -9.777 3.481 1.870 1.00 98.31 154 ALA A N 1
ATOM 1252 C CA . ALA A 1 154 ? -9.918 2.243 1.110 1.00 98.31 154 ALA A CA 1
ATOM 1253 C C . ALA A 1 154 ? -9.910 2.495 -0.404 1.00 98.31 154 ALA A C 1
ATOM 1255 O O . ALA A 1 154 ? -9.201 1.813 -1.143 1.00 98.31 154 ALA A O 1
ATOM 1256 N N . ILE A 1 155 ? -10.667 3.498 -0.863 1.00 98.25 155 ILE A N 1
ATOM 1257 C CA . ILE A 1 155 ? -10.681 3.899 -2.276 1.00 98.25 155 ILE A CA 1
ATOM 1258 C C . ILE A 1 155 ? -9.305 4.418 -2.699 1.00 98.25 155 ILE A C 1
ATOM 1260 O O . ILE A 1 155 ? -8.809 4.022 -3.748 1.00 98.25 155 ILE A O 1
ATOM 1264 N N . GLY A 1 156 ? -8.678 5.272 -1.891 1.00 98.06 156 GLY A N 1
ATOM 1265 C CA . GLY A 1 156 ? -7.353 5.825 -2.159 1.00 98.06 156 GLY A CA 1
ATOM 1266 C C . GLY A 1 156 ? -6.297 4.740 -2.327 1.00 98.06 156 GLY A C 1
ATOM 1267 O O . GLY A 1 156 ? -5.550 4.763 -3.303 1.00 98.06 156 GLY A O 1
ATOM 1268 N N . LEU A 1 157 ? -6.293 3.744 -1.438 1.00 98.06 157 LEU A N 1
ATOM 1269 C CA . LEU A 1 157 ? -5.382 2.606 -1.522 1.00 98.06 157 LEU A CA 1
ATOM 1270 C C . LEU A 1 157 ? -5.663 1.721 -2.749 1.00 98.06 157 LEU A C 1
ATOM 1272 O O . LEU A 1 157 ? -4.728 1.286 -3.416 1.00 98.06 157 LEU A O 1
ATOM 1276 N N . PHE A 1 158 ? -6.932 1.493 -3.096 1.00 97.69 158 PHE A N 1
ATOM 1277 C CA . PHE A 1 158 ? -7.292 0.760 -4.315 1.00 97.69 158 PHE A CA 1
ATOM 1278 C C . PHE A 1 158 ? -6.859 1.498 -5.593 1.00 97.69 158 PHE A C 1
ATOM 1280 O O . PHE A 1 158 ? -6.348 0.885 -6.535 1.00 97.69 158 PHE A O 1
ATOM 1287 N N . LEU A 1 159 ? -7.039 2.821 -5.628 1.00 97.75 159 LEU A N 1
ATOM 1288 C CA . LEU A 1 159 ? -6.584 3.659 -6.735 1.00 97.75 159 LEU A CA 1
ATOM 1289 C C . LEU A 1 159 ? -5.061 3.643 -6.846 1.00 97.75 159 LEU A C 1
ATOM 1291 O O . LEU A 1 159 ? -4.559 3.458 -7.950 1.00 97.75 159 LEU A O 1
ATOM 1295 N N . TYR A 1 160 ? -4.342 3.769 -5.727 1.00 97.44 160 TYR A N 1
ATOM 1296 C CA . TYR A 1 160 ? -2.889 3.607 -5.698 1.00 97.44 160 TYR A CA 1
ATOM 1297 C C . TYR A 1 160 ? -2.471 2.272 -6.313 1.00 97.44 160 TYR A C 1
ATOM 1299 O O . TYR A 1 160 ? -1.762 2.288 -7.310 1.00 97.44 160 TYR A O 1
ATOM 1307 N N . GLN A 1 161 ? -2.982 1.147 -5.797 1.00 96.00 161 GLN A N 1
ATOM 1308 C CA . GLN A 1 161 ? -2.641 -0.192 -6.295 1.00 96.00 161 GLN A CA 1
ATOM 1309 C C . GLN A 1 161 ? -2.891 -0.317 -7.800 1.00 96.00 161 GLN A C 1
ATOM 1311 O O . GLN A 1 161 ? -2.132 -0.948 -8.529 1.00 96.00 161 GLN A O 1
ATOM 1316 N N . THR A 1 162 ? -3.985 0.270 -8.281 1.00 96.56 162 THR A N 1
ATOM 1317 C CA . THR A 1 162 ? -4.321 0.225 -9.704 1.00 96.56 162 THR A CA 1
ATOM 1318 C C . THR A 1 162 ? -3.325 1.029 -10.539 1.00 96.56 162 THR A C 1
ATOM 1320 O O . THR A 1 162 ? -2.928 0.577 -11.612 1.00 96.56 162 THR A O 1
ATOM 1323 N N . LEU A 1 163 ? -2.934 2.219 -10.081 1.00 96.94 163 LEU A N 1
ATOM 1324 C CA . LEU A 1 163 ? -1.989 3.090 -10.783 1.00 96.94 163 LEU A CA 1
ATOM 1325 C C . LEU A 1 163 ? -0.586 2.474 -10.802 1.00 96.94 163 LEU A C 1
ATOM 1327 O O . LEU A 1 163 ? -0.003 2.361 -11.876 1.00 96.94 163 LEU A O 1
ATOM 1331 N N . ASP A 1 164 ? -0.138 1.988 -9.652 1.00 95.19 164 ASP A N 1
ATOM 1332 C CA . ASP A 1 164 ? 1.089 1.221 -9.434 1.00 95.19 164 ASP A CA 1
ATOM 1333 C C . ASP A 1 164 ? 1.173 0.022 -10.393 1.00 95.19 164 ASP A C 1
ATOM 1335 O O . ASP A 1 164 ? 1.971 -0.018 -11.320 1.00 95.19 164 ASP A O 1
ATOM 1339 N N . ALA A 1 165 ? 0.186 -0.875 -10.365 1.00 93.25 165 ALA A N 1
ATOM 1340 C CA . ALA A 1 165 ? 0.195 -2.045 -11.239 1.00 93.25 165 ALA A CA 1
ATOM 1341 C C . ALA A 1 165 ? 0.037 -1.731 -12.744 1.00 93.25 165 ALA A C 1
ATOM 1343 O O . ALA A 1 165 ? 0.223 -2.623 -13.589 1.00 93.25 165 ALA A O 1
ATOM 1344 N N . THR A 1 166 ? -0.366 -0.513 -13.123 1.00 95.62 166 THR A N 1
ATOM 1345 C CA . THR A 1 166 ? -0.566 -0.121 -14.529 1.00 95.62 166 THR A CA 1
ATOM 1346 C C . THR A 1 166 ? 0.565 0.719 -15.108 1.00 95.62 166 THR A C 1
ATOM 1348 O O . THR A 1 166 ? 0.649 0.801 -16.337 1.00 95.62 166 THR A O 1
ATOM 1351 N N . ASP A 1 167 ? 1.471 1.274 -14.303 1.00 95.00 167 ASP A N 1
ATOM 1352 C CA . ASP A 1 167 ? 2.554 2.122 -14.802 1.00 95.00 167 ASP A CA 1
ATOM 1353 C C . ASP A 1 167 ? 3.569 1.336 -15.658 1.00 95.00 167 ASP A C 1
ATOM 1355 O O . ASP A 1 167 ? 3.881 1.739 -16.781 1.00 95.00 167 ASP A O 1
ATOM 1359 N N . GLY A 1 168 ? 3.968 0.133 -15.246 1.00 91.50 168 GLY A N 1
ATOM 1360 C CA . GLY A 1 168 ? 4.894 -0.726 -15.966 1.00 91.50 168 GLY A CA 1
ATOM 1361 C C . GLY A 1 168 ? 4.242 -1.314 -17.210 1.00 91.50 168 GLY A C 1
ATOM 1362 O O . GLY A 1 168 ? 4.905 -1.534 -18.228 1.00 91.50 168 GLY A O 1
ATOM 1363 N N . LYS A 1 169 ? 2.918 -1.516 -17.174 1.00 93.50 169 LYS A N 1
ATOM 1364 C CA . LYS A 1 169 ? 2.125 -1.899 -18.352 1.00 93.50 169 LYS A CA 1
ATOM 1365 C C . LYS A 1 169 ? 2.080 -0.752 -19.360 1.00 93.50 169 LYS A C 1
ATOM 1367 O O . LYS A 1 169 ? 2.285 -0.989 -20.552 1.00 93.50 169 LYS A O 1
ATOM 1372 N N . GLN A 1 170 ? 1.894 0.483 -18.891 1.00 95.75 170 GLN A N 1
ATOM 1373 C CA . GLN A 1 170 ? 1.961 1.673 -19.733 1.00 95.75 170 GLN A CA 1
ATOM 1374 C C . GLN A 1 170 ? 3.365 1.841 -20.319 1.00 95.75 170 GLN A C 1
ATOM 1376 O O . GLN A 1 170 ? 3.479 2.033 -21.524 1.00 95.75 170 GLN A O 1
ATOM 1381 N N . ALA A 1 171 ? 4.426 1.661 -19.527 1.00 94.38 171 ALA A N 1
ATOM 1382 C CA . ALA A 1 171 ? 5.810 1.767 -19.986 1.00 94.38 171 ALA A CA 1
ATOM 1383 C C . ALA A 1 171 ? 6.130 0.791 -21.130 1.00 94.38 171 ALA A C 1
ATOM 1385 O O . ALA A 1 171 ? 6.782 1.164 -22.106 1.00 94.38 171 ALA A O 1
ATOM 1386 N N . ARG A 1 172 ? 5.618 -0.446 -21.053 1.00 93.50 172 ARG A N 1
ATOM 1387 C CA . ARG A 1 172 ? 5.736 -1.438 -22.136 1.00 93.50 172 ARG A CA 1
ATOM 1388 C C . ARG A 1 172 ? 4.936 -1.014 -23.371 1.00 93.50 172 ARG A C 1
ATOM 1390 O O . ARG A 1 172 ? 5.420 -1.151 -24.494 1.00 93.50 172 ARG A O 1
ATOM 1397 N N . ARG A 1 173 ? 3.731 -0.467 -23.179 1.00 93.44 173 ARG A N 1
ATOM 1398 C CA . ARG A 1 173 ? 2.861 0.020 -24.263 1.00 93.44 173 ARG A CA 1
ATOM 1399 C C . ARG A 1 173 ? 3.465 1.217 -25.005 1.00 93.44 173 ARG A C 1
ATOM 1401 O O . ARG A 1 173 ? 3.358 1.277 -26.225 1.00 93.44 173 ARG A O 1
ATOM 1408 N N . THR A 1 174 ? 4.113 2.139 -24.297 1.00 93.75 174 THR A N 1
ATOM 1409 C CA . THR A 1 174 ? 4.764 3.334 -24.863 1.00 93.75 174 THR A CA 1
ATOM 1410 C C . THR A 1 174 ? 6.227 3.110 -25.245 1.00 93.75 174 THR A C 1
ATOM 1412 O O . THR A 1 174 ? 6.872 4.047 -25.707 1.00 93.75 174 THR A O 1
ATOM 1415 N N . GLN A 1 175 ? 6.758 1.891 -25.072 1.00 90.81 175 GLN A N 1
ATOM 1416 C CA . GLN A 1 175 ? 8.171 1.553 -25.312 1.00 90.81 175 GLN A CA 1
ATOM 1417 C C . GLN A 1 175 ? 9.138 2.469 -24.538 1.00 90.81 175 GLN A C 1
ATOM 1419 O O . GLN A 1 175 ? 10.205 2.835 -25.023 1.00 90.81 175 GLN A O 1
ATOM 1424 N N . SER A 1 176 ? 8.749 2.846 -23.318 1.00 89.44 176 SER A N 1
ATOM 1425 C CA . SER A 1 176 ? 9.497 3.744 -22.433 1.00 89.44 176 SER A CA 1
ATOM 1426 C C . SER A 1 176 ? 9.929 3.066 -21.127 1.00 89.44 176 SER A C 1
ATOM 1428 O O . SER A 1 176 ? 10.178 3.745 -20.131 1.00 89.44 176 SER A O 1
ATOM 1430 N N . SER A 1 177 ? 9.986 1.730 -21.099 1.00 87.56 177 SER A N 1
ATOM 1431 C CA . SER A 1 177 ? 10.539 0.965 -19.976 1.00 87.56 177 SER A CA 1
ATOM 1432 C C . SER A 1 177 ? 12.016 1.304 -19.774 1.00 87.56 177 SER A C 1
ATOM 1434 O O . SER A 1 177 ? 12.798 1.278 -20.722 1.00 87.56 177 SER A O 1
ATOM 1436 N N . SER A 1 178 ? 12.401 1.625 -18.538 1.00 85.75 178 SER A N 1
ATOM 1437 C CA . SER A 1 178 ? 13.786 1.947 -18.193 1.00 85.75 178 SER A CA 1
ATOM 1438 C C . SER A 1 178 ? 14.112 1.532 -16.754 1.00 85.75 178 SER A C 1
ATOM 1440 O O . SER A 1 178 ? 13.220 1.594 -15.905 1.00 85.75 178 SER A O 1
ATOM 1442 N N . PRO A 1 179 ? 15.379 1.196 -16.449 1.00 81.69 179 PRO A N 1
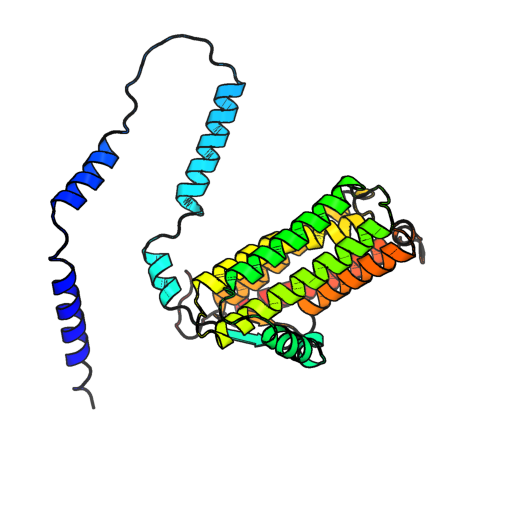ATOM 1443 C CA . PRO A 1 179 ? 15.822 0.900 -15.083 1.00 81.69 179 PRO A CA 1
ATOM 1444 C C . PRO A 1 179 ? 15.597 2.053 -14.097 1.00 81.69 179 PRO A C 1
ATOM 1446 O O . PRO A 1 179 ? 15.336 1.832 -12.921 1.00 81.69 179 PRO A O 1
ATOM 1449 N N . LEU A 1 180 ? 15.666 3.302 -14.573 1.00 83.44 180 LEU A N 1
ATOM 1450 C CA . LEU A 1 180 ? 15.369 4.472 -13.745 1.00 83.44 180 LEU A CA 1
ATOM 1451 C C . LEU A 1 180 ? 13.876 4.568 -13.400 1.00 83.44 180 LEU A C 1
ATOM 1453 O O . LEU A 1 180 ? 13.540 4.977 -12.295 1.00 83.44 180 LEU A O 1
ATOM 1457 N N . GLY A 1 181 ? 12.993 4.217 -14.340 1.00 85.94 181 GLY A N 1
ATOM 1458 C CA . GLY A 1 181 ? 11.552 4.147 -14.087 1.00 85.94 181 GLY A CA 1
ATOM 1459 C C . GLY A 1 181 ? 11.212 3.079 -13.050 1.00 85.94 181 GLY A C 1
ATOM 1460 O O . GLY A 1 181 ? 10.478 3.364 -12.119 1.00 85.94 181 GLY A O 1
ATOM 1461 N N . GLU A 1 182 ? 11.831 1.902 -13.156 1.00 85.19 182 GLU A N 1
ATOM 1462 C CA . GLU A 1 182 ? 11.702 0.816 -12.171 1.00 85.19 182 GLU A CA 1
ATOM 1463 C C . GLU A 1 182 ? 12.215 1.223 -10.779 1.00 85.19 182 GLU A C 1
ATOM 1465 O O . GLU A 1 182 ? 11.561 0.975 -9.772 1.00 85.19 182 GLU A O 1
ATOM 1470 N N . LEU A 1 183 ? 13.358 1.914 -10.704 1.00 87.06 183 LEU A N 1
ATOM 1471 C CA . LEU A 1 183 ? 13.860 2.446 -9.434 1.00 87.06 183 LEU A CA 1
ATOM 1472 C C . LEU A 1 183 ? 12.906 3.488 -8.827 1.00 87.06 183 LEU A C 1
ATOM 1474 O O . LEU A 1 183 ? 12.756 3.548 -7.608 1.00 87.06 183 LEU A O 1
ATOM 1478 N N . PHE A 1 184 ? 12.301 4.333 -9.664 1.00 90.75 184 PHE A N 1
ATOM 1479 C CA . PHE A 1 184 ? 11.339 5.338 -9.217 1.00 90.75 184 PHE A CA 1
ATOM 1480 C C . PHE A 1 184 ? 10.071 4.689 -8.652 1.00 90.75 184 PHE A C 1
ATOM 1482 O O . PHE A 1 184 ? 9.639 5.079 -7.570 1.00 90.75 184 PHE A O 1
ATOM 1489 N N . ASP A 1 185 ? 9.546 3.679 -9.345 1.00 90.62 185 ASP A N 1
ATOM 1490 C CA . ASP A 1 185 ? 8.402 2.863 -8.931 1.00 90.62 185 ASP A CA 1
ATOM 1491 C C . ASP A 1 185 ? 8.624 2.229 -7.549 1.00 90.62 185 ASP A C 1
ATOM 1493 O O . ASP A 1 185 ? 7.970 2.595 -6.572 1.00 90.62 185 ASP A O 1
ATOM 1497 N N . HIS A 1 186 ? 9.695 1.446 -7.393 1.00 90.12 186 HIS A N 1
ATOM 1498 C CA . HIS A 1 186 ? 10.029 0.823 -6.105 1.00 90.12 186 HIS A CA 1
ATOM 1499 C C . HIS A 1 186 ? 10.364 1.831 -4.993 1.00 90.12 186 HIS A C 1
ATOM 1501 O O . HIS A 1 186 ? 10.142 1.580 -3.802 1.00 90.12 186 HIS A O 1
ATOM 1507 N N . GLY A 1 187 ? 10.888 3.004 -5.356 1.00 91.44 187 GLY A N 1
ATOM 1508 C CA . GLY A 1 187 ? 11.045 4.118 -4.427 1.00 91.44 187 GLY A CA 1
ATOM 1509 C C . GLY A 1 187 ? 9.696 4.608 -3.894 1.00 91.44 187 GLY A C 1
ATOM 1510 O O . GLY A 1 187 ? 9.545 4.791 -2.683 1.00 91.44 187 GLY A O 1
ATOM 1511 N N . CYS A 1 188 ? 8.703 4.779 -4.768 1.00 94.06 188 CYS A N 1
ATOM 1512 C CA . CYS A 1 188 ? 7.337 5.126 -4.384 1.00 94.06 188 CYS A CA 1
ATOM 1513 C C . CYS A 1 188 ? 6.662 4.013 -3.566 1.00 94.06 188 CYS A C 1
ATOM 1515 O O . CYS A 1 188 ? 6.061 4.327 -2.534 1.00 94.06 188 CYS A O 1
ATOM 1517 N N . ASP A 1 189 ? 6.842 2.743 -3.938 1.00 93.56 189 ASP A N 1
ATOM 1518 C CA . ASP A 1 189 ? 6.366 1.584 -3.170 1.00 93.56 189 ASP A CA 1
ATOM 1519 C C . ASP A 1 189 ? 6.854 1.609 -1.723 1.00 93.56 189 ASP A C 1
ATOM 1521 O O . ASP A 1 189 ? 6.082 1.381 -0.788 1.00 93.56 189 ASP A O 1
ATOM 1525 N N . SER A 1 190 ? 8.131 1.942 -1.513 1.00 92.88 190 SER A N 1
ATOM 1526 C CA . SER A 1 190 ? 8.725 1.975 -0.173 1.00 92.88 190 SER A CA 1
ATOM 1527 C C . SER A 1 190 ? 8.055 3.000 0.753 1.00 92.88 190 SER A C 1
ATOM 1529 O O . SER A 1 190 ? 7.876 2.745 1.947 1.00 92.88 190 SER A O 1
ATOM 1531 N N . LEU A 1 191 ? 7.627 4.144 0.205 1.00 93.88 191 LEU A N 1
ATOM 1532 C CA . LEU A 1 191 ? 6.887 5.173 0.938 1.00 93.88 191 LEU A CA 1
ATOM 1533 C C . LEU A 1 191 ? 5.440 4.741 1.174 1.00 93.88 191 LEU A C 1
ATOM 1535 O O . LEU A 1 191 ? 4.929 4.840 2.293 1.00 93.88 191 LEU A O 1
ATOM 1539 N N . THR A 1 192 ? 4.792 4.217 0.134 1.00 95.06 192 THR A N 1
ATOM 1540 C CA . THR A 1 192 ? 3.427 3.699 0.219 1.00 95.06 192 THR A CA 1
ATOM 1541 C C . THR A 1 192 ? 3.313 2.587 1.254 1.00 95.06 192 THR A C 1
ATOM 1543 O O . THR A 1 192 ? 2.343 2.569 2.011 1.00 95.06 192 THR A O 1
ATOM 1546 N N . GLN A 1 193 ? 4.306 1.709 1.374 1.00 94.62 193 GLN A N 1
ATOM 1547 C CA . GLN A 1 193 ? 4.313 0.649 2.378 1.00 94.62 193 GLN A CA 1
ATOM 1548 C C . GLN A 1 193 ? 4.125 1.194 3.806 1.00 94.62 193 GLN A C 1
ATOM 1550 O O . GLN A 1 193 ? 3.397 0.606 4.617 1.00 94.62 193 GLN A O 1
ATOM 1555 N N . VAL A 1 194 ? 4.715 2.352 4.122 1.00 94.94 194 VAL A N 1
ATOM 1556 C CA . VAL A 1 194 ? 4.517 3.028 5.414 1.00 94.94 194 VAL A CA 1
ATOM 1557 C C . VAL A 1 194 ? 3.073 3.513 5.553 1.00 94.94 194 VAL A C 1
ATOM 1559 O O . VAL A 1 194 ? 2.445 3.285 6.587 1.00 94.94 194 VAL A O 1
ATOM 1562 N N . PHE A 1 195 ? 2.513 4.122 4.507 1.00 96.44 195 PHE A N 1
ATOM 1563 C CA . PHE A 1 195 ? 1.128 4.611 4.482 1.00 96.44 195 PHE A CA 1
ATOM 1564 C C . PHE A 1 195 ? 0.103 3.477 4.633 1.00 96.44 195 PHE A C 1
ATOM 1566 O O . PHE A 1 195 ? -0.843 3.593 5.412 1.00 96.44 195 PHE A O 1
ATOM 1573 N N . VAL A 1 196 ? 0.324 2.339 3.971 1.00 96.50 196 VAL A N 1
ATOM 1574 C CA . VAL A 1 196 ? -0.496 1.124 4.119 1.00 96.50 196 VAL A CA 1
ATOM 1575 C C . VAL A 1 196 ? -0.437 0.603 5.550 1.00 96.50 196 VAL A C 1
ATOM 1577 O O . VAL A 1 196 ? -1.467 0.265 6.134 1.00 96.50 196 VAL A O 1
ATOM 1580 N N . THR A 1 197 ? 0.753 0.592 6.152 1.00 96.25 197 THR A N 1
ATOM 1581 C CA . THR A 1 197 ? 0.916 0.158 7.545 1.00 96.25 197 THR A CA 1
ATOM 1582 C C . THR A 1 197 ? 0.202 1.107 8.514 1.00 96.25 197 THR A C 1
ATOM 1584 O O . THR A 1 197 ? -0.452 0.652 9.452 1.00 96.25 197 THR A O 1
ATOM 1587 N N . LEU A 1 198 ? 0.246 2.422 8.267 1.00 96.50 198 LEU A N 1
ATOM 1588 C CA . LEU A 1 198 ? -0.517 3.409 9.040 1.00 96.50 198 LEU A CA 1
ATOM 1589 C C . LEU A 1 198 ? -2.030 3.188 8.928 1.00 96.50 198 LEU A C 1
ATOM 1591 O O . LEU A 1 198 ? -2.714 3.214 9.949 1.00 96.50 198 LEU A O 1
ATOM 1595 N N . ASN A 1 199 ? -2.548 2.900 7.731 1.00 97.50 199 ASN A N 1
ATOM 1596 C CA . ASN A 1 199 ? -3.963 2.572 7.535 1.00 97.50 199 ASN A CA 1
ATOM 1597 C C . ASN A 1 199 ? -4.416 1.395 8.412 1.00 97.50 199 ASN A C 1
ATOM 1599 O O . ASN A 1 199 ? -5.483 1.467 9.020 1.00 97.50 199 ASN A O 1
ATOM 1603 N N . VAL A 1 200 ? -3.597 0.344 8.536 1.00 96.88 200 VAL A N 1
ATOM 1604 C CA . VAL A 1 200 ? -3.877 -0.789 9.438 1.00 96.88 200 VAL A CA 1
ATOM 1605 C C . VAL A 1 200 ? -3.892 -0.338 10.899 1.00 96.88 200 VAL A C 1
ATOM 1607 O O . VAL A 1 200 ? -4.831 -0.658 11.631 1.00 96.88 200 VAL A O 1
ATOM 1610 N N . CYS A 1 201 ? -2.891 0.442 11.320 1.00 97.06 201 CYS A N 1
ATOM 1611 C CA . CYS A 1 201 ? -2.825 0.979 12.678 1.00 97.06 201 CYS A CA 1
ATOM 1612 C C . CYS A 1 201 ? -4.080 1.786 13.037 1.00 97.06 201 CYS A C 1
ATOM 1614 O O . CYS A 1 201 ? -4.651 1.573 14.108 1.00 97.06 201 CYS A O 1
ATOM 1616 N N . TYR A 1 202 ? -4.515 2.672 12.138 1.00 97.38 202 TYR A N 1
ATOM 1617 C CA . TYR A 1 202 ? -5.687 3.528 12.312 1.00 97.38 202 TYR A CA 1
ATOM 1618 C C . TYR A 1 202 ? -7.003 2.748 12.288 1.00 97.38 202 TYR A C 1
ATOM 1620 O O . TYR A 1 202 ? -7.855 2.959 13.150 1.00 97.38 202 TYR A O 1
ATOM 1628 N N . ALA A 1 203 ? -7.174 1.822 11.341 1.00 97.19 203 ALA A N 1
ATOM 1629 C CA . ALA A 1 203 ? -8.395 1.029 11.223 1.00 97.19 203 ALA A CA 1
ATOM 1630 C C . ALA A 1 203 ? -8.629 0.138 12.451 1.00 97.19 203 ALA A C 1
ATOM 1632 O O . ALA A 1 203 ? -9.751 0.041 12.941 1.00 97.19 203 ALA A O 1
ATOM 1633 N N . MET A 1 204 ? -7.565 -0.480 12.973 1.00 96.75 204 MET A N 1
ATOM 1634 C CA . MET A 1 204 ? -7.641 -1.463 14.060 1.00 96.75 204 MET A CA 1
ATOM 1635 C C . MET A 1 204 ? -7.341 -0.882 15.451 1.00 96.75 204 MET A C 1
ATOM 1637 O O . MET A 1 204 ? -7.216 -1.641 16.415 1.00 96.75 204 MET A O 1
ATOM 1641 N N . GLN A 1 205 ? -7.192 0.444 15.565 1.00 96.56 205 GLN A N 1
ATOM 1642 C CA . GLN A 1 205 ? -6.826 1.150 16.801 1.00 96.56 205 GLN A CA 1
ATOM 1643 C C . GLN A 1 205 ? -5.623 0.511 17.527 1.00 96.56 205 GLN A C 1
ATOM 1645 O O . GLN A 1 205 ? -5.646 0.248 18.740 1.00 96.56 205 GLN A O 1
ATOM 1650 N N . LEU A 1 206 ? -4.556 0.208 16.779 1.00 95.88 206 LEU A N 1
ATOM 1651 C CA . LEU A 1 206 ? -3.371 -0.452 17.340 1.00 95.88 206 LEU A CA 1
ATOM 1652 C C . LEU A 1 206 ? -2.628 0.434 18.349 1.00 95.88 206 LEU A C 1
ATOM 1654 O O . LEU A 1 206 ? -1.917 -0.087 19.201 1.00 95.88 206 LEU A O 1
ATOM 1658 N N . GLY A 1 207 ? -2.819 1.756 18.311 1.00 94.44 207 GLY A N 1
ATOM 1659 C CA . GLY A 1 207 ? -2.188 2.711 19.227 1.00 94.44 207 GLY A CA 1
ATOM 1660 C C . GLY A 1 207 ? -2.605 2.562 20.689 1.00 94.44 207 GLY A C 1
ATOM 1661 O O . GLY A 1 207 ? -1.871 2.992 21.580 1.00 94.44 207 GLY A O 1
ATOM 1662 N N . THR A 1 208 ? -3.732 1.891 20.949 1.00 92.12 208 THR A N 1
ATOM 1663 C CA . THR A 1 208 ? -4.131 1.489 22.313 1.00 92.12 208 THR A CA 1
ATOM 1664 C C . THR A 1 208 ? -3.074 0.598 22.969 1.00 92.12 208 THR A C 1
ATOM 1666 O O . THR A 1 208 ? -2.841 0.703 24.167 1.00 92.12 208 THR A O 1
ATOM 1669 N N . GLU A 1 209 ? -2.368 -0.195 22.161 1.00 90.38 209 GLU A N 1
ATOM 1670 C CA . GLU A 1 209 ? -1.283 -1.076 22.564 1.00 90.38 209 GLU A CA 1
ATOM 1671 C C . GLU A 1 209 ? -0.017 -0.700 21.785 1.00 90.38 209 GLU A C 1
ATOM 1673 O O . GLU A 1 209 ? 0.309 -1.285 20.755 1.00 90.38 209 GLU A O 1
ATOM 1678 N N . ARG A 1 210 ? 0.730 0.299 22.275 1.00 87.81 210 ARG A N 1
ATOM 1679 C CA . ARG A 1 210 ? 1.886 0.906 21.568 1.00 87.81 210 ARG A CA 1
ATOM 1680 C C . ARG A 1 210 ? 2.901 -0.107 21.017 1.00 87.81 210 ARG A C 1
ATOM 1682 O O . ARG A 1 210 ? 3.526 0.137 19.987 1.00 87.81 210 ARG A O 1
ATOM 1689 N N . HIS A 1 211 ? 3.059 -1.247 21.688 1.00 89.00 211 HIS A N 1
ATOM 1690 C CA . HIS A 1 211 ? 3.937 -2.330 21.250 1.00 89.00 211 HIS A CA 1
ATOM 1691 C C . HIS A 1 211 ? 3.471 -2.985 19.937 1.00 89.00 211 HIS A C 1
ATOM 1693 O O . HIS A 1 211 ? 4.313 -3.402 19.144 1.00 89.00 211 HIS A O 1
ATOM 1699 N N . MET A 1 212 ? 2.164 -3.031 19.656 1.00 91.12 212 MET A N 1
ATOM 1700 C CA . MET A 1 212 ? 1.615 -3.550 18.398 1.00 91.12 212 MET A CA 1
ATOM 1701 C C . MET A 1 212 ? 1.949 -2.640 17.214 1.00 91.12 212 MET A C 1
ATOM 1703 O O . MET A 1 212 ? 2.340 -3.148 16.166 1.00 91.12 212 MET A O 1
ATOM 1707 N N . VAL A 1 213 ? 1.875 -1.313 17.394 1.00 93.00 213 VAL A N 1
ATOM 1708 C CA . VAL A 1 213 ? 2.268 -0.330 16.363 1.00 93.00 213 VAL A CA 1
ATOM 1709 C C . VAL A 1 213 ? 3.743 -0.489 15.998 1.00 93.00 213 VAL A C 1
ATOM 1711 O O . VAL A 1 213 ? 4.089 -0.568 14.821 1.00 93.00 213 VAL A O 1
ATOM 1714 N N . LEU A 1 214 ? 4.619 -0.582 17.004 1.00 91.12 214 LEU A N 1
ATOM 1715 C CA . LEU A 1 214 ? 6.048 -0.787 16.764 1.00 91.12 214 LEU A CA 1
ATOM 1716 C C . LEU A 1 214 ? 6.309 -2.125 16.061 1.00 91.12 214 LEU A C 1
ATOM 1718 O O . LEU A 1 214 ? 7.069 -2.178 15.098 1.00 91.12 214 LEU A O 1
ATOM 1722 N N . THR A 1 215 ? 5.650 -3.193 16.518 1.00 90.94 215 THR A N 1
ATOM 1723 C CA . THR A 1 215 ? 5.806 -4.535 15.947 1.00 90.94 215 THR A CA 1
ATOM 1724 C C . THR A 1 215 ? 5.399 -4.550 14.476 1.00 90.94 215 THR A C 1
ATOM 1726 O O . THR A 1 215 ? 6.196 -4.955 13.634 1.00 90.94 215 THR A O 1
ATOM 1729 N N . VAL A 1 216 ? 4.203 -4.058 14.129 1.00 93.12 216 VAL A N 1
ATOM 1730 C CA . VAL A 1 216 ? 3.738 -4.081 12.733 1.00 93.12 216 VAL A CA 1
ATOM 1731 C C . VAL A 1 216 ? 4.624 -3.238 11.818 1.00 93.12 216 VAL A C 1
ATOM 1733 O O . VAL A 1 216 ? 4.923 -3.672 10.710 1.00 93.12 216 VAL A O 1
ATOM 1736 N N . MET A 1 217 ? 5.118 -2.089 12.293 1.00 91.81 217 MET A N 1
ATOM 1737 C CA . MET A 1 217 ? 6.038 -1.246 11.525 1.00 91.81 217 MET A CA 1
ATOM 1738 C C . MET A 1 217 ? 7.370 -1.947 11.256 1.00 91.81 217 MET A C 1
ATOM 1740 O O . MET A 1 217 ? 7.816 -1.985 10.110 1.00 91.81 217 MET A O 1
ATOM 1744 N N . ILE A 1 218 ? 7.983 -2.549 12.282 1.00 91.56 218 ILE A N 1
ATOM 1745 C CA . ILE A 1 218 ? 9.251 -3.275 12.126 1.00 91.56 218 ILE A CA 1
ATOM 1746 C C . ILE A 1 218 ? 9.083 -4.434 11.143 1.00 91.56 218 ILE A C 1
ATOM 1748 O O . ILE A 1 218 ? 9.889 -4.566 10.224 1.00 91.56 218 ILE A O 1
ATOM 1752 N N . PHE A 1 219 ? 8.042 -5.254 11.302 1.00 91.88 219 PHE A N 1
ATOM 1753 C CA . PHE A 1 219 ? 7.816 -6.401 10.421 1.00 91.88 219 PHE A CA 1
ATOM 1754 C C . PHE A 1 219 ? 7.500 -5.977 8.985 1.00 91.88 219 PHE A C 1
ATOM 1756 O O . PHE A 1 219 ? 8.054 -6.556 8.054 1.00 91.88 219 PHE A O 1
ATOM 1763 N N . SER A 1 220 ? 6.671 -4.947 8.802 1.00 92.50 220 SER A N 1
ATOM 1764 C CA . SER A 1 220 ? 6.310 -4.414 7.485 1.00 92.50 220 SER A CA 1
ATOM 1765 C C . SER A 1 220 ? 7.535 -3.910 6.715 1.00 92.50 220 SER A C 1
ATOM 1767 O O . SER A 1 220 ? 7.776 -4.338 5.585 1.00 92.50 220 SER A O 1
ATOM 1769 N N . ILE A 1 221 ? 8.363 -3.073 7.352 1.00 91.69 221 ILE A N 1
ATOM 1770 C CA . ILE A 1 221 ? 9.591 -2.539 6.745 1.00 91.69 221 ILE A CA 1
ATOM 1771 C C . ILE A 1 221 ? 10.596 -3.664 6.478 1.00 91.69 221 ILE A C 1
ATOM 1773 O O . ILE A 1 221 ? 11.186 -3.721 5.400 1.00 91.69 221 ILE A O 1
ATOM 1777 N N . SER A 1 222 ? 10.774 -4.579 7.437 1.00 91.56 222 SER A N 1
ATOM 1778 C CA . SER A 1 222 ? 11.716 -5.696 7.298 1.00 91.56 222 SER A CA 1
ATOM 1779 C C . SER A 1 222 ? 11.337 -6.603 6.132 1.00 91.56 222 SER A C 1
ATOM 1781 O O . SER A 1 222 ? 12.206 -6.970 5.346 1.00 91.56 222 SER A O 1
ATOM 1783 N N . LEU A 1 223 ? 10.050 -6.925 5.978 1.00 91.69 223 LEU A N 1
ATOM 1784 C CA . LEU A 1 223 ? 9.558 -7.729 4.862 1.00 91.69 223 LEU A CA 1
ATOM 1785 C C . LEU A 1 223 ? 9.822 -7.067 3.516 1.00 91.69 223 LEU A C 1
ATOM 1787 O O . LEU A 1 223 ? 10.420 -7.698 2.642 1.00 91.69 223 LEU A O 1
ATOM 1791 N N . PHE A 1 224 ? 9.425 -5.801 3.374 1.00 91.38 224 PHE A N 1
ATOM 1792 C CA . PHE A 1 224 ? 9.637 -5.039 2.147 1.00 91.38 224 PHE A CA 1
ATOM 1793 C C . PHE A 1 224 ? 11.126 -4.979 1.785 1.00 91.38 224 PHE A C 1
ATOM 1795 O O . PHE A 1 224 ? 11.507 -5.258 0.647 1.00 91.38 224 PHE A O 1
ATOM 1802 N N . TYR A 1 225 ? 11.983 -4.713 2.774 1.00 91.12 225 TYR A N 1
ATOM 1803 C CA . TYR A 1 225 ? 13.431 -4.718 2.599 1.00 91.12 225 TYR A CA 1
ATOM 1804 C C . TYR A 1 225 ? 13.956 -6.089 2.156 1.00 91.12 225 TYR A C 1
ATOM 1806 O O . TYR A 1 225 ? 14.715 -6.174 1.194 1.00 91.12 225 TYR A O 1
ATOM 1814 N N . THR A 1 226 ? 13.543 -7.182 2.808 1.00 91.38 226 THR A N 1
ATOM 1815 C CA . THR A 1 226 ? 14.011 -8.528 2.437 1.00 91.38 226 THR A CA 1
ATOM 1816 C C . THR A 1 226 ? 13.557 -8.977 1.052 1.00 91.38 226 THR A C 1
ATOM 1818 O O . THR A 1 226 ? 14.316 -9.674 0.382 1.00 91.38 226 THR A O 1
ATOM 1821 N N . ALA A 1 227 ? 12.383 -8.544 0.584 1.00 88.88 227 ALA A N 1
ATOM 1822 C CA . ALA A 1 227 ? 11.932 -8.803 -0.783 1.00 88.88 227 ALA A CA 1
ATOM 1823 C C . ALA A 1 227 ? 12.871 -8.146 -1.814 1.00 88.88 227 ALA A C 1
ATOM 1825 O O . ALA A 1 227 ? 13.326 -8.786 -2.767 1.00 88.88 227 ALA A O 1
ATOM 1826 N N . HIS A 1 228 ? 13.248 -6.888 -1.573 1.00 87.62 228 HIS A N 1
ATOM 1827 C CA . HIS A 1 228 ? 14.187 -6.156 -2.425 1.00 87.62 228 HIS A CA 1
ATOM 1828 C C . HIS A 1 228 ? 15.610 -6.704 -2.317 1.00 87.62 228 HIS A C 1
ATOM 1830 O O . HIS A 1 228 ? 16.301 -6.823 -3.325 1.00 87.62 228 HIS A O 1
ATOM 1836 N N . TRP A 1 229 ? 16.040 -7.116 -1.124 1.00 87.44 229 TRP A N 1
ATOM 1837 C CA . TRP A 1 229 ? 17.334 -7.769 -0.943 1.00 87.44 229 TRP A CA 1
ATOM 1838 C C . TRP A 1 229 ? 17.397 -9.113 -1.686 1.00 87.44 229 TRP A C 1
ATOM 1840 O O . TRP A 1 229 ? 18.378 -9.402 -2.370 1.00 87.44 229 TRP A O 1
ATOM 1850 N N . SER A 1 230 ? 16.324 -9.905 -1.642 1.00 85.19 230 SER A N 1
ATOM 1851 C CA . SER A 1 230 ? 16.207 -11.138 -2.428 1.00 85.19 230 SER A CA 1
ATOM 1852 C C . SER A 1 230 ? 16.294 -10.866 -3.932 1.00 85.19 230 SER A C 1
ATOM 1854 O O . SER A 1 230 ? 17.046 -11.533 -4.651 1.00 85.19 230 SER A O 1
ATOM 1856 N N . THR A 1 231 ? 15.605 -9.825 -4.399 1.00 83.06 231 THR A N 1
ATOM 1857 C CA . THR A 1 231 ? 15.647 -9.367 -5.797 1.00 83.06 231 THR A CA 1
ATOM 1858 C C . THR A 1 231 ? 17.048 -8.934 -6.202 1.00 83.06 231 THR A C 1
ATOM 1860 O O . THR A 1 231 ? 17.543 -9.329 -7.253 1.00 83.06 231 THR A O 1
ATOM 1863 N N . TYR A 1 232 ? 17.732 -8.196 -5.335 1.00 79.88 232 TYR A N 1
ATOM 1864 C CA . TYR A 1 232 ? 19.112 -7.782 -5.533 1.00 79.88 232 TYR A CA 1
ATOM 1865 C C . TYR A 1 232 ? 20.077 -8.975 -5.645 1.00 79.88 232 TYR A C 1
ATOM 1867 O O . TYR A 1 232 ? 20.949 -8.985 -6.512 1.00 79.88 232 TYR A O 1
ATOM 1875 N N . CYS A 1 233 ? 19.911 -10.008 -4.813 1.00 78.31 233 CYS A N 1
ATOM 1876 C CA . CYS A 1 233 ? 20.757 -11.205 -4.845 1.00 78.31 233 CYS A CA 1
ATOM 1877 C C . CYS A 1 233 ? 20.500 -12.102 -6.067 1.00 78.31 233 CYS A C 1
ATOM 1879 O O . CYS A 1 233 ? 21.419 -12.764 -6.553 1.00 78.31 233 CYS A O 1
ATOM 1881 N N . THR A 1 234 ? 19.261 -12.162 -6.556 1.00 75.19 234 THR A N 1
ATOM 1882 C CA . THR A 1 234 ? 18.859 -13.087 -7.630 1.00 75.19 234 THR A CA 1
ATOM 1883 C C . THR A 1 234 ? 18.767 -12.432 -9.009 1.00 75.19 234 THR A C 1
ATOM 1885 O O . THR A 1 234 ? 18.811 -13.130 -10.025 1.00 75.19 234 THR A O 1
ATOM 1888 N N . GLY A 1 235 ? 18.658 -11.104 -9.062 1.00 71.38 235 GLY A N 1
ATOM 1889 C CA . GLY A 1 235 ? 18.351 -10.337 -10.267 1.00 71.38 235 GLY A CA 1
ATOM 1890 C C . GLY A 1 235 ? 16.915 -10.525 -10.765 1.00 71.38 235 GLY A C 1
ATOM 1891 O O . GLY A 1 235 ? 16.638 -10.189 -11.914 1.00 71.38 235 GLY A O 1
ATOM 1892 N N . GLN A 1 236 ? 16.022 -11.114 -9.957 1.00 72.75 236 GLN A N 1
ATOM 1893 C CA . GLN A 1 236 ? 14.622 -11.327 -10.319 1.00 72.75 236 GLN A CA 1
ATOM 1894 C C . GLN A 1 236 ? 13.693 -11.069 -9.133 1.00 72.75 236 GLN A C 1
ATOM 1896 O O . GLN A 1 236 ? 13.873 -11.666 -8.072 1.00 72.75 236 GLN A O 1
ATOM 1901 N N . LEU A 1 237 ? 12.664 -10.244 -9.331 1.00 78.56 237 LEU A N 1
ATOM 1902 C CA . LEU A 1 237 ? 11.613 -10.049 -8.332 1.00 78.56 237 LEU A CA 1
ATOM 1903 C C . LEU A 1 237 ? 10.650 -11.237 -8.407 1.00 78.56 237 LEU A C 1
ATOM 1905 O O . LEU A 1 237 ? 10.060 -11.518 -9.453 1.00 78.56 237 LEU A O 1
ATOM 1909 N N . ARG A 1 238 ? 10.550 -12.003 -7.323 1.00 75.06 238 ARG A N 1
ATOM 1910 C CA . ARG A 1 238 ? 9.746 -13.228 -7.283 1.00 75.06 238 ARG A CA 1
ATOM 1911 C C . ARG A 1 238 ? 8.567 -13.037 -6.362 1.00 75.06 238 ARG A C 1
ATOM 1913 O O . ARG A 1 238 ? 8.750 -12.986 -5.147 1.00 75.06 238 ARG A O 1
ATOM 1920 N N . PHE A 1 239 ? 7.379 -13.020 -6.945 1.00 77.12 239 PHE A N 1
ATOM 1921 C CA . PHE A 1 239 ? 6.164 -12.925 -6.166 1.00 77.12 239 PHE A CA 1
ATOM 1922 C C . PHE A 1 239 ? 5.707 -14.307 -5.715 1.00 77.12 239 PHE A C 1
ATOM 1924 O O . PHE A 1 239 ? 5.652 -15.262 -6.496 1.00 77.12 239 PHE A O 1
ATOM 1931 N N . SER A 1 240 ? 5.395 -14.416 -4.432 1.00 75.75 240 SER A N 1
ATOM 1932 C CA . SER A 1 240 ? 4.806 -15.604 -3.826 1.00 75.75 240 SER A CA 1
ATOM 1933 C C . SER A 1 240 ? 3.306 -15.683 -4.123 1.00 75.75 240 SER A C 1
ATOM 1935 O O . SER A 1 240 ? 2.710 -14.790 -4.714 1.00 75.75 240 SER A O 1
ATOM 1937 N N . LYS A 1 241 ? 2.671 -16.794 -3.733 1.00 75.56 241 LYS A N 1
ATOM 1938 C CA . LYS A 1 241 ? 1.226 -17.003 -3.947 1.00 75.56 241 LYS A CA 1
ATOM 1939 C C . LYS A 1 241 ? 0.353 -15.976 -3.225 1.00 75.56 241 LYS A C 1
ATOM 1941 O O . LYS A 1 241 ? -0.708 -15.629 -3.727 1.00 75.56 241 LYS A O 1
ATOM 1946 N N . PHE A 1 242 ? 0.796 -15.554 -2.045 1.00 75.62 242 PHE A N 1
ATOM 1947 C CA . PHE A 1 242 ? 0.234 -14.446 -1.291 1.00 75.62 242 PHE A CA 1
ATOM 1948 C C . PHE A 1 242 ? 1.326 -13.391 -1.203 1.00 75.62 242 PHE A C 1
ATOM 1950 O O . PHE A 1 242 ? 2.368 -13.651 -0.599 1.00 75.62 242 PHE A O 1
ATOM 1957 N N . ASP A 1 243 ? 1.107 -12.250 -1.839 1.00 83.06 243 ASP A N 1
ATOM 1958 C CA . ASP A 1 243 ? 2.107 -11.197 -1.929 1.00 83.06 243 ASP A CA 1
ATOM 1959 C C . ASP A 1 243 ? 1.456 -9.810 -1.818 1.00 83.06 243 ASP A C 1
ATOM 1961 O O . ASP A 1 243 ? 0.355 -9.670 -1.274 1.00 83.06 243 ASP A O 1
ATOM 1965 N N . VAL A 1 244 ? 2.153 -8.773 -2.285 1.00 86.12 244 VAL A N 1
ATOM 1966 C CA . VAL A 1 244 ? 1.747 -7.365 -2.202 1.00 86.12 244 VAL A CA 1
ATOM 1967 C C . VAL A 1 244 ? 0.285 -7.149 -2.609 1.00 86.12 244 VAL A C 1
ATOM 1969 O O . VAL A 1 244 ? -0.443 -6.489 -1.864 1.00 86.12 244 VAL A O 1
ATOM 1972 N N . THR A 1 245 ? -0.185 -7.745 -3.715 1.00 89.06 245 THR A N 1
ATOM 1973 C CA . THR A 1 245 ? -1.574 -7.580 -4.176 1.00 89.06 245 THR A CA 1
ATOM 1974 C C . THR A 1 245 ? -2.584 -8.091 -3.146 1.00 89.06 245 THR A C 1
ATOM 1976 O O . THR A 1 245 ? -3.501 -7.360 -2.759 1.00 89.06 245 THR A O 1
ATOM 1979 N N . GLU A 1 246 ? -2.440 -9.331 -2.665 1.00 90.06 246 GLU A N 1
ATOM 1980 C CA . GLU A 1 246 ? -3.350 -9.900 -1.667 1.00 90.06 246 GLU A CA 1
ATOM 1981 C C . GLU A 1 246 ? -3.287 -9.143 -0.338 1.00 90.06 246 GLU A C 1
ATOM 1983 O O . GLU A 1 246 ? -4.325 -8.907 0.291 1.00 90.06 246 GLU A O 1
ATOM 1988 N N . ALA A 1 247 ? -2.088 -8.734 0.081 1.00 91.25 247 ALA A N 1
ATOM 1989 C CA . ALA A 1 247 ? -1.892 -7.960 1.298 1.00 91.25 247 ALA A CA 1
ATOM 1990 C C . ALA A 1 247 ? -2.616 -6.607 1.213 1.00 91.25 247 ALA A C 1
ATOM 1992 O O . ALA A 1 247 ? -3.414 -6.277 2.092 1.00 91.25 247 ALA A O 1
ATOM 1993 N N . GLN A 1 248 ? -2.419 -5.852 0.131 1.00 94.44 248 GLN A N 1
ATOM 1994 C CA . GLN A 1 248 ? -3.091 -4.570 -0.080 1.00 94.44 248 GLN A CA 1
ATOM 1995 C C . GLN A 1 248 ? -4.614 -4.731 -0.194 1.00 94.44 248 GLN A C 1
ATOM 1997 O O . GLN A 1 248 ? -5.349 -3.967 0.429 1.00 94.44 248 GLN A O 1
ATOM 2002 N N . MET A 1 249 ? -5.109 -5.754 -0.901 1.00 94.44 249 MET A N 1
ATOM 2003 C CA . MET A 1 249 ? -6.551 -6.034 -0.983 1.00 94.44 249 MET A CA 1
ATOM 2004 C C . MET A 1 249 ? -7.155 -6.420 0.369 1.00 94.44 249 MET A C 1
ATOM 2006 O O . MET A 1 249 ? -8.283 -6.031 0.675 1.00 94.44 249 MET A O 1
ATOM 2010 N N . THR A 1 250 ? -6.396 -7.118 1.215 1.00 94.94 250 THR A N 1
ATOM 2011 C CA . THR A 1 250 ? -6.794 -7.406 2.599 1.00 94.94 250 THR A CA 1
ATOM 2012 C C . THR A 1 250 ? -6.916 -6.116 3.411 1.00 94.94 250 THR A C 1
ATOM 2014 O O . THR A 1 250 ? -7.911 -5.928 4.111 1.00 94.94 250 THR A O 1
ATOM 2017 N N . VAL A 1 251 ? -5.962 -5.187 3.282 1.00 96.88 251 VAL A N 1
ATOM 2018 C CA . VAL A 1 251 ? -6.020 -3.881 3.964 1.00 96.88 251 VAL A CA 1
ATOM 2019 C C . VAL A 1 251 ? -7.187 -3.031 3.453 1.00 96.88 251 VAL A C 1
ATOM 2021 O O . VAL A 1 251 ? -7.906 -2.445 4.261 1.00 96.88 251 VAL A O 1
ATOM 2024 N N . ILE A 1 252 ? -7.441 -3.013 2.141 1.00 98.06 252 ILE A N 1
ATOM 2025 C CA . ILE A 1 252 ? -8.626 -2.364 1.553 1.00 98.06 252 ILE A CA 1
ATOM 2026 C C . ILE A 1 252 ? -9.904 -2.964 2.156 1.00 98.06 252 ILE A C 1
ATOM 2028 O O . ILE A 1 252 ? -10.787 -2.223 2.586 1.00 98.06 252 ILE A O 1
ATOM 2032 N N . GLY A 1 253 ? -9.985 -4.293 2.264 1.00 97.56 253 GLY A N 1
ATOM 2033 C CA . GLY A 1 253 ? -11.100 -4.990 2.906 1.00 97.56 253 GLY A CA 1
ATOM 2034 C C . GLY A 1 253 ? -11.286 -4.602 4.376 1.00 97.56 253 GLY A C 1
ATOM 2035 O O . GLY A 1 253 ? -12.408 -4.319 4.793 1.00 97.56 253 GLY A O 1
ATOM 2036 N N . ILE A 1 254 ? -10.197 -4.515 5.148 1.00 97.25 254 ILE A N 1
ATOM 2037 C CA . ILE A 1 254 ? -10.211 -4.055 6.547 1.00 97.25 254 ILE A CA 1
ATOM 2038 C C . ILE A 1 254 ? -10.734 -2.619 6.641 1.00 97.25 254 ILE A C 1
ATOM 2040 O O . ILE A 1 254 ? -11.590 -2.345 7.483 1.00 97.25 254 ILE A O 1
ATOM 2044 N N . LEU A 1 255 ? -10.267 -1.708 5.784 1.00 98.19 255 LEU A N 1
ATOM 2045 C CA . LEU A 1 255 ? -10.705 -0.308 5.771 1.00 98.19 255 LEU A CA 1
ATOM 2046 C C . LEU A 1 255 ? -12.187 -0.180 5.398 1.00 98.19 255 LEU A C 1
ATOM 2048 O O . LEU A 1 255 ? -12.925 0.537 6.073 1.00 98.19 255 LEU A O 1
ATOM 2052 N N . LEU A 1 256 ? -12.648 -0.910 4.375 1.00 98.25 256 LEU A N 1
ATOM 2053 C CA . LEU A 1 256 ? -14.061 -0.947 3.992 1.00 98.25 256 LEU A CA 1
ATOM 2054 C C . LEU A 1 256 ? -14.921 -1.505 5.124 1.00 98.25 256 LEU A C 1
ATOM 2056 O O . LEU A 1 256 ? -15.902 -0.876 5.510 1.00 98.25 256 LEU A O 1
ATOM 2060 N N . PHE A 1 257 ? -14.540 -2.638 5.707 1.00 97.56 257 PHE A N 1
ATOM 2061 C CA . PHE A 1 257 ? -15.267 -3.230 6.826 1.00 97.56 257 PHE A CA 1
ATOM 2062 C C . PHE A 1 257 ? -15.342 -2.273 8.024 1.00 97.56 257 PHE A C 1
ATOM 2064 O O . PHE A 1 257 ? -16.422 -2.021 8.559 1.00 97.56 257 PHE A O 1
ATOM 2071 N N . THR A 1 258 ? -14.213 -1.654 8.373 1.00 97.31 258 THR A N 1
ATOM 2072 C CA . THR A 1 258 ? -14.131 -0.636 9.430 1.00 97.31 258 THR A CA 1
ATOM 2073 C C . THR A 1 258 ? -14.997 0.584 9.113 1.00 97.31 258 THR A C 1
ATOM 2075 O O . THR A 1 258 ? -15.600 1.150 10.019 1.00 97.31 258 THR A O 1
ATOM 2078 N N . SER A 1 259 ? -15.135 0.973 7.841 1.00 97.50 259 SER A N 1
ATOM 2079 C CA . SER A 1 259 ? -16.006 2.088 7.456 1.00 97.50 259 SER A CA 1
ATOM 2080 C C . SER A 1 259 ? -17.485 1.818 7.759 1.00 97.50 259 SER A C 1
ATOM 2082 O O . SER A 1 259 ? -18.190 2.725 8.199 1.00 97.50 259 SER A O 1
ATOM 2084 N N . PHE A 1 260 ? -17.946 0.573 7.593 1.00 96.38 260 PHE A N 1
ATOM 2085 C CA . PHE A 1 260 ? -19.340 0.197 7.840 1.00 96.38 260 PHE A CA 1
ATOM 2086 C C . PHE A 1 260 ? -19.644 -0.034 9.320 1.00 96.38 260 PHE A C 1
ATOM 2088 O O . PHE A 1 260 ? -20.726 0.322 9.779 1.00 96.38 260 PHE A O 1
ATOM 2095 N N . VAL A 1 261 ? -18.713 -0.644 10.056 1.00 95.38 261 VAL A N 1
ATOM 2096 C CA . VAL A 1 261 ? -18.966 -1.129 11.424 1.00 95.38 261 VAL A CA 1
ATOM 2097 C C . VAL A 1 261 ? -18.361 -0.218 12.501 1.00 95.38 261 VAL A C 1
ATOM 2099 O O . VAL A 1 261 ? -18.795 -0.244 13.650 1.00 95.38 261 VAL A O 1
ATOM 2102 N N . GLY A 1 262 ? -17.395 0.624 12.134 1.00 94.62 262 GLY A N 1
ATOM 2103 C CA . GLY A 1 262 ? -16.565 1.384 13.067 1.00 94.62 262 GLY A CA 1
ATOM 2104 C C . GLY A 1 262 ? -15.340 0.593 13.532 1.00 94.62 262 GLY A C 1
ATOM 2105 O O . GLY A 1 262 ? -15.278 -0.630 13.409 1.00 94.62 262 GLY A O 1
ATOM 2106 N N . SER A 1 263 ? -14.340 1.295 14.068 1.00 95.12 263 SER A N 1
ATOM 2107 C CA . SER A 1 263 ? -13.071 0.695 14.510 1.00 95.12 263 SER A CA 1
ATOM 2108 C C . SER A 1 263 ? -13.175 -0.074 15.828 1.00 95.12 263 SER A C 1
ATOM 2110 O O . SER A 1 263 ? -12.362 -0.960 16.088 1.00 95.12 263 SER A O 1
ATOM 2112 N N . ASP A 1 264 ? -14.204 0.188 16.634 1.00 94.25 264 ASP A N 1
ATOM 2113 C CA . ASP A 1 264 ? -14.395 -0.476 17.927 1.00 94.25 264 ASP A CA 1
ATOM 2114 C C . ASP A 1 264 ? -14.628 -1.992 17.815 1.00 94.25 264 ASP A C 1
ATOM 2116 O O . ASP A 1 264 ? -14.327 -2.733 18.755 1.00 94.25 264 ASP A O 1
ATOM 2120 N N . ILE A 1 265 ? -15.077 -2.481 16.649 1.00 95.12 265 ILE A N 1
ATOM 2121 C CA . ILE A 1 265 ? -15.228 -3.918 16.367 1.00 95.12 265 ILE A CA 1
ATOM 2122 C C . ILE A 1 265 ? -13.933 -4.694 16.641 1.00 95.12 265 ILE A C 1
ATOM 2124 O O . ILE A 1 265 ? -13.957 -5.816 17.148 1.00 95.12 265 ILE A O 1
ATOM 2128 N N . TRP A 1 266 ? -12.783 -4.075 16.377 1.00 95.56 266 TRP A N 1
ATOM 2129 C CA . TRP A 1 266 ? -11.470 -4.690 16.528 1.00 95.56 266 TRP A CA 1
ATOM 2130 C C . TRP A 1 266 ? -11.058 -4.885 17.997 1.00 95.56 266 TRP A C 1
ATOM 2132 O O . TRP A 1 266 ? -10.162 -5.685 18.284 1.00 95.56 266 TRP A O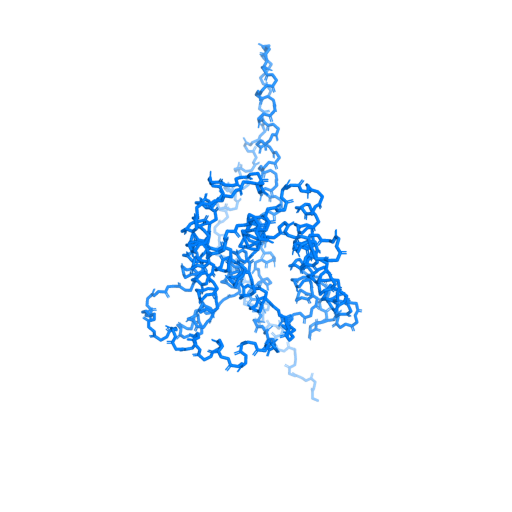 1
ATOM 2142 N N . ASN A 1 267 ? -11.739 -4.220 18.936 1.00 94.06 267 ASN A N 1
ATOM 2143 C CA . ASN A 1 267 ? -11.546 -4.392 20.378 1.00 94.06 267 ASN A CA 1
ATOM 2144 C C . ASN A 1 267 ? -12.424 -5.488 20.990 1.00 94.06 267 ASN A C 1
ATOM 2146 O O . ASN A 1 267 ? -12.221 -5.835 22.160 1.00 94.06 267 ASN A O 1
ATOM 2150 N N . ILE A 1 268 ? -13.382 -6.039 20.236 1.00 94.31 268 ILE A N 1
ATOM 2151 C CA . ILE A 1 268 ? -14.236 -7.126 20.721 1.00 94.31 268 ILE A CA 1
ATOM 2152 C C . ILE A 1 268 ? -13.368 -8.324 21.084 1.00 94.31 268 ILE A C 1
ATOM 2154 O O . ILE A 1 268 ? -12.454 -8.705 20.350 1.00 94.31 268 ILE A O 1
ATOM 2158 N N . ARG A 1 269 ? -13.657 -8.919 22.243 1.00 94.75 269 ARG A N 1
ATOM 2159 C CA . ARG A 1 269 ? -12.925 -10.075 22.751 1.00 94.75 269 ARG A CA 1
ATOM 2160 C C . ARG A 1 269 ? -13.593 -11.370 22.306 1.00 94.75 269 ARG A C 1
ATOM 2162 O O . ARG A 1 269 ? -14.746 -11.616 22.642 1.00 94.75 269 ARG A O 1
ATOM 2169 N N . ILE A 1 270 ? -12.839 -12.218 21.616 1.00 91.94 270 ILE A N 1
ATOM 2170 C CA . ILE A 1 270 ? -13.221 -13.579 21.237 1.00 91.94 270 ILE A CA 1
ATOM 2171 C C . ILE A 1 270 ? -12.283 -14.533 21.984 1.00 91.94 270 ILE A C 1
ATOM 2173 O O . ILE A 1 270 ? -11.065 -14.392 21.912 1.00 91.94 270 ILE A O 1
ATOM 2177 N N . PHE A 1 271 ? -12.837 -15.466 22.765 1.00 91.31 271 PHE A N 1
ATOM 2178 C CA . PHE A 1 271 ? -12.062 -16.375 23.631 1.00 91.31 271 PHE A CA 1
ATOM 2179 C C . PHE A 1 271 ? -11.047 -15.658 24.552 1.00 91.31 271 PHE A C 1
ATOM 2181 O O . PHE A 1 271 ? -9.969 -16.172 24.830 1.00 91.31 271 PHE A O 1
ATOM 2188 N N . GLY A 1 272 ? -11.383 -14.448 25.015 1.00 91.00 272 GLY A N 1
ATOM 2189 C CA . GLY A 1 272 ? -10.534 -13.632 25.895 1.00 91.00 272 GLY A CA 1
ATOM 2190 C C . GLY A 1 272 ? -9.519 -12.728 25.182 1.00 91.00 272 GLY A C 1
ATOM 2191 O O . GLY A 1 272 ? -8.997 -11.811 25.817 1.00 91.00 272 GLY A O 1
ATOM 2192 N N . TRP A 1 273 ? -9.305 -12.908 23.876 1.00 92.19 273 TRP A N 1
ATOM 2193 C CA . TRP A 1 273 ? -8.372 -12.125 23.059 1.00 92.19 273 TRP A CA 1
ATOM 2194 C C . TRP A 1 273 ? -9.106 -11.083 22.222 1.00 92.19 273 TRP A C 1
ATOM 2196 O O . TRP A 1 273 ? -10.168 -11.370 21.677 1.00 92.19 273 TRP A O 1
ATOM 2206 N N . GLN A 1 274 ? -8.551 -9.877 22.088 1.00 94.31 274 GLN A N 1
ATOM 2207 C CA . GLN A 1 274 ? -9.122 -8.872 21.187 1.00 94.31 274 GLN A CA 1
ATOM 2208 C C . GLN A 1 274 ? -8.989 -9.329 19.731 1.00 94.31 274 GLN A C 1
ATOM 2210 O O . GLN A 1 274 ? -7.954 -9.876 19.343 1.00 94.31 274 GLN A O 1
ATOM 2215 N N . LEU A 1 275 ? -10.010 -9.060 18.916 1.00 94.12 275 LEU A N 1
ATOM 2216 C CA . LEU A 1 275 ? -10.030 -9.427 17.502 1.00 94.12 275 LEU A CA 1
ATOM 2217 C C . LEU A 1 275 ? -8.795 -8.896 16.760 1.00 94.12 275 LEU A C 1
ATOM 2219 O O . LEU A 1 275 ? -8.169 -9.641 16.008 1.00 94.12 275 LEU A O 1
ATOM 2223 N N . LYS A 1 276 ? -8.371 -7.655 17.040 1.00 94.38 276 LYS A N 1
ATOM 2224 C CA . LYS A 1 276 ? -7.132 -7.102 16.475 1.00 94.38 276 LYS A CA 1
ATOM 2225 C C . LYS A 1 276 ? -5.898 -7.929 16.798 1.00 94.38 276 LYS A C 1
ATOM 2227 O O . LYS A 1 276 ? -5.074 -8.129 15.918 1.00 94.38 276 LYS A O 1
ATOM 2232 N N . THR A 1 277 ? -5.773 -8.447 18.018 1.00 93.38 277 THR A N 1
ATOM 2233 C CA . THR A 1 277 ? -4.622 -9.266 18.417 1.00 93.38 277 THR A CA 1
ATOM 2234 C C . THR A 1 277 ? -4.596 -10.576 17.643 1.00 93.38 277 THR A C 1
ATOM 2236 O O . THR A 1 277 ? -3.537 -10.981 17.176 1.00 93.38 277 THR A O 1
ATOM 2239 N N . ILE A 1 278 ? -5.759 -11.205 17.448 1.00 92.88 278 ILE A N 1
ATOM 2240 C CA . ILE A 1 278 ? -5.880 -12.432 16.652 1.00 92.88 278 ILE A CA 1
ATOM 2241 C C . ILE A 1 278 ? -5.460 -12.159 15.202 1.00 92.88 278 ILE A C 1
ATOM 2243 O O . ILE A 1 278 ? -4.597 -12.859 14.676 1.00 92.88 278 ILE A O 1
ATOM 2247 N N . CYS A 1 279 ? -6.003 -11.109 14.578 1.00 92.44 279 CYS A N 1
ATOM 2248 C CA . CYS A 1 279 ? -5.632 -10.715 13.217 1.00 92.44 279 CYS A CA 1
ATOM 2249 C C . CYS A 1 279 ? -4.131 -10.417 13.097 1.00 92.44 279 CYS A C 1
ATOM 2251 O O . CYS A 1 279 ? -3.473 -10.917 12.188 1.00 92.44 279 CYS A O 1
ATOM 2253 N N . MET A 1 280 ? -3.569 -9.661 14.045 1.00 92.00 280 MET A N 1
ATOM 2254 C CA . MET A 1 280 ? -2.146 -9.327 14.061 1.00 92.00 280 MET A CA 1
ATOM 2255 C C . MET A 1 280 ? -1.253 -10.561 14.217 1.00 92.00 280 MET A C 1
ATOM 2257 O O . MET A 1 280 ? -0.213 -10.626 13.569 1.00 92.00 280 MET A O 1
ATOM 2261 N N . LEU A 1 281 ? -1.652 -11.554 15.017 1.00 92.12 281 LEU A N 1
ATOM 2262 C CA . LEU A 1 281 ? -0.919 -12.817 15.148 1.00 92.12 281 LEU A CA 1
ATOM 2263 C C . LEU A 1 281 ? -0.939 -13.628 13.848 1.00 92.12 281 LEU A C 1
ATOM 2265 O O . LEU A 1 281 ? 0.099 -14.151 13.448 1.00 92.12 281 LEU A O 1
ATOM 2269 N N . VAL A 1 282 ? -2.083 -13.701 13.163 1.00 91.56 282 VAL A N 1
ATOM 2270 C CA . VAL A 1 282 ? -2.185 -14.380 11.859 1.00 91.56 282 VAL A CA 1
ATOM 2271 C C . VAL A 1 282 ? -1.284 -13.696 10.827 1.00 91.56 282 VAL A C 1
ATOM 2273 O O . VAL A 1 282 ? -0.489 -14.368 10.167 1.00 91.56 282 VAL A O 1
ATOM 2276 N N . CYS A 1 283 ? -1.337 -12.363 10.742 1.00 90.62 283 CYS A N 1
ATOM 2277 C CA . CYS A 1 283 ? -0.457 -11.586 9.868 1.00 90.62 283 CYS A CA 1
ATOM 2278 C C . CYS A 1 283 ? 1.022 -11.780 10.226 1.00 90.62 283 CYS A C 1
ATOM 2280 O O . CYS A 1 283 ? 1.852 -11.910 9.332 1.00 90.62 283 CYS A O 1
ATOM 2282 N N . LEU A 1 284 ? 1.357 -11.845 11.517 1.00 90.81 284 LEU A N 1
ATOM 2283 C CA . LEU A 1 284 ? 2.722 -12.058 11.990 1.00 90.81 284 LEU A CA 1
ATOM 2284 C C . LEU A 1 284 ? 3.261 -13.436 11.589 1.00 90.81 284 LEU A C 1
ATOM 2286 O O . LEU A 1 284 ? 4.398 -13.537 11.139 1.00 90.81 284 LEU A O 1
ATOM 2290 N N . VAL A 1 285 ? 2.457 -14.494 11.711 1.00 92.06 285 VAL A N 1
ATOM 2291 C CA . VAL A 1 285 ? 2.853 -15.842 11.272 1.00 92.06 285 VAL A CA 1
ATOM 2292 C C . VAL A 1 285 ? 3.105 -15.866 9.763 1.00 92.06 285 VAL A C 1
ATOM 2294 O O . VAL A 1 285 ? 4.134 -16.385 9.330 1.00 92.06 285 VAL A O 1
ATOM 2297 N N . GLY A 1 286 ? 2.217 -15.255 8.969 1.00 90.19 286 GLY A N 1
ATOM 2298 C CA . GLY A 1 286 ? 2.408 -15.117 7.522 1.00 90.19 286 GLY A CA 1
ATOM 2299 C C . GLY A 1 286 ? 3.662 -14.311 7.169 1.00 90.19 286 GLY A C 1
ATOM 2300 O O . GLY A 1 286 ? 4.440 -14.719 6.310 1.00 90.19 286 GLY A O 1
ATOM 2301 N N . ALA A 1 287 ? 3.911 -13.218 7.891 1.00 90.19 287 ALA A N 1
ATOM 2302 C CA . ALA A 1 287 ? 5.102 -12.394 7.730 1.00 90.19 287 ALA A CA 1
ATOM 2303 C C . ALA A 1 287 ? 6.389 -13.168 8.035 1.00 90.19 287 ALA A C 1
ATOM 2305 O O . ALA A 1 287 ? 7.337 -13.133 7.258 1.00 90.19 287 ALA A O 1
ATOM 2306 N N . ILE A 1 288 ? 6.425 -13.913 9.140 1.00 91.56 288 ILE A N 1
ATOM 2307 C CA . ILE A 1 288 ? 7.582 -14.737 9.504 1.00 91.56 288 ILE A CA 1
ATOM 2308 C C . ILE A 1 288 ? 7.828 -15.810 8.439 1.00 91.56 288 ILE A C 1
ATOM 2310 O O . ILE A 1 288 ? 8.966 -16.002 8.013 1.00 91.56 288 ILE A O 1
ATOM 2314 N N . TRP A 1 289 ? 6.770 -16.479 7.975 1.00 91.38 289 TRP A N 1
ATOM 2315 C CA . TRP A 1 289 ? 6.868 -17.463 6.900 1.00 91.38 289 TRP A CA 1
ATOM 2316 C C . TRP A 1 289 ? 7.475 -16.855 5.629 1.00 91.38 289 TRP A C 1
ATOM 2318 O O . TRP A 1 289 ? 8.435 -17.399 5.080 1.00 91.38 289 TRP A O 1
ATOM 2328 N N . GLN A 1 290 ? 6.961 -15.701 5.196 1.00 90.50 290 GLN A N 1
ATOM 2329 C CA . GLN A 1 290 ? 7.446 -14.999 4.009 1.00 90.50 290 GLN A CA 1
ATOM 2330 C C . GLN A 1 290 ? 8.902 -14.545 4.167 1.00 90.50 290 GLN A C 1
ATOM 2332 O O . GLN A 1 290 ? 9.712 -14.738 3.262 1.00 90.50 290 GLN A O 1
ATOM 2337 N N . PHE A 1 291 ? 9.260 -14.012 5.337 1.00 91.25 291 PHE A N 1
ATOM 2338 C CA . PHE A 1 291 ? 10.628 -13.616 5.663 1.00 91.25 291 PHE A CA 1
ATOM 2339 C C . PHE A 1 291 ? 11.599 -14.791 5.514 1.00 91.25 291 PHE A C 1
ATOM 2341 O O . PHE A 1 291 ? 12.606 -14.671 4.819 1.00 91.25 291 PHE A O 1
ATOM 2348 N N . PHE A 1 292 ? 11.290 -15.953 6.100 1.00 90.94 292 PHE A N 1
ATOM 2349 C CA . PHE A 1 292 ? 12.130 -17.143 5.939 1.00 90.94 292 PHE A CA 1
ATOM 2350 C C . PHE A 1 292 ? 12.187 -17.627 4.488 1.00 90.94 292 PHE A C 1
ATOM 2352 O O . PHE A 1 292 ? 13.242 -18.088 4.053 1.00 90.94 292 PHE A O 1
ATOM 2359 N N . GLY A 1 293 ? 11.102 -17.470 3.725 1.00 88.94 293 GLY A N 1
ATOM 2360 C CA . GLY A 1 293 ? 11.093 -17.691 2.279 1.00 88.94 293 GLY A CA 1
ATOM 2361 C C . GLY A 1 293 ? 12.136 -16.834 1.556 1.00 88.94 293 GLY A C 1
ATOM 2362 O O . GLY A 1 293 ? 12.977 -17.373 0.835 1.00 88.94 293 GLY A O 1
ATOM 2363 N N . TYR A 1 294 ? 12.153 -15.522 1.809 1.00 89.12 294 TYR A N 1
ATOM 2364 C CA . TYR A 1 294 ? 13.155 -14.619 1.234 1.00 89.12 294 TYR A CA 1
ATOM 2365 C C . TYR A 1 294 ? 14.574 -14.950 1.692 1.00 89.12 294 TYR A C 1
ATOM 2367 O O . TYR A 1 294 ? 15.477 -15.012 0.857 1.00 89.12 294 TYR A O 1
ATOM 2375 N N . MET A 1 295 ? 14.780 -15.227 2.983 1.00 88.88 295 MET A N 1
ATOM 2376 C CA . MET A 1 295 ? 16.099 -15.593 3.510 1.00 88.88 295 MET A CA 1
ATOM 2377 C C . MET A 1 295 ? 16.622 -16.890 2.884 1.00 88.88 295 MET A C 1
ATOM 2379 O O . MET A 1 295 ? 17.798 -16.975 2.540 1.00 88.88 295 MET A O 1
ATOM 2383 N N . ASN A 1 296 ? 15.753 -17.879 2.666 1.00 86.88 296 ASN A N 1
ATOM 2384 C CA . ASN A 1 296 ? 16.114 -19.114 1.978 1.00 86.88 296 ASN A CA 1
ATOM 2385 C C . ASN A 1 296 ? 16.587 -18.845 0.541 1.00 86.88 296 ASN A C 1
ATOM 2387 O O . ASN A 1 296 ? 17.612 -19.382 0.130 1.00 86.88 296 ASN A O 1
ATOM 2391 N N . VAL A 1 297 ? 15.890 -17.980 -0.203 1.00 83.62 297 VAL A N 1
ATOM 2392 C CA . VAL A 1 297 ? 16.302 -17.577 -1.559 1.00 83.62 297 VAL A CA 1
ATOM 2393 C C . VAL A 1 297 ? 17.635 -16.824 -1.530 1.00 83.62 297 VAL A C 1
ATOM 2395 O O . VAL A 1 297 ? 18.524 -17.124 -2.323 1.00 83.62 297 VAL A O 1
ATOM 2398 N N . ILE A 1 298 ? 17.807 -15.885 -0.595 1.00 84.31 298 ILE A N 1
ATOM 2399 C CA . ILE A 1 298 ? 19.043 -15.101 -0.451 1.00 84.31 298 ILE A CA 1
ATOM 2400 C C . ILE A 1 298 ? 20.246 -16.020 -0.205 1.00 84.31 298 ILE A C 1
ATOM 2402 O O . ILE A 1 298 ? 21.268 -15.875 -0.874 1.00 84.31 298 ILE A O 1
ATOM 2406 N N . PHE A 1 299 ? 20.129 -16.978 0.719 1.00 83.50 299 PHE A N 1
ATOM 2407 C CA . PHE A 1 299 ? 21.249 -17.842 1.094 1.00 83.50 299 PHE A CA 1
ATOM 2408 C C . PHE A 1 299 ? 21.505 -19.003 0.129 1.00 83.50 299 PHE A C 1
ATOM 2410 O O . PHE A 1 299 ? 22.655 -19.419 0.004 1.00 83.50 299 PHE A O 1
ATOM 2417 N N . ASN A 1 300 ? 20.476 -19.527 -0.546 1.00 80.25 300 ASN A N 1
ATOM 2418 C CA . ASN A 1 300 ? 20.610 -20.740 -1.363 1.00 80.25 300 ASN A CA 1
ATOM 2419 C C . ASN A 1 300 ? 20.593 -20.490 -2.877 1.00 80.25 300 ASN A C 1
ATOM 2421 O O . ASN A 1 300 ? 21.107 -21.316 -3.627 1.00 80.25 300 ASN A O 1
ATOM 2425 N N . GLU A 1 301 ? 20.024 -19.377 -3.346 1.00 73.00 301 GLU A N 1
ATOM 2426 C CA . GLU A 1 301 ? 19.862 -19.092 -4.781 1.00 73.00 301 GLU A CA 1
ATOM 2427 C C . GLU A 1 301 ? 20.614 -17.837 -5.260 1.00 73.00 301 GLU A C 1
ATOM 2429 O O . GLU A 1 301 ? 20.684 -17.566 -6.464 1.00 73.00 301 GLU A O 1
ATOM 2434 N N . GLY A 1 302 ? 21.193 -17.065 -4.336 1.00 58.81 302 GLY A N 1
ATOM 2435 C CA . GLY A 1 302 ? 21.917 -15.826 -4.610 1.00 58.81 302 GLY A CA 1
ATOM 2436 C C . GLY A 1 302 ? 23.271 -16.041 -5.288 1.00 58.81 302 GLY A C 1
ATOM 2437 O O . GLY A 1 302 ? 24.312 -15.954 -4.643 1.00 58.81 302 GLY A O 1
ATOM 2438 N N . VAL A 1 303 ? 23.275 -16.288 -6.600 1.00 58.66 303 VAL A N 1
ATOM 2439 C CA . VAL A 1 303 ? 24.487 -16.143 -7.436 1.00 58.66 303 VAL A CA 1
ATOM 2440 C C . VAL A 1 303 ? 24.266 -15.279 -8.684 1.00 58.66 303 VAL A C 1
ATOM 2442 O O . VAL A 1 303 ? 25.239 -14.807 -9.273 1.00 58.66 303 VAL A O 1
ATOM 2445 N N . GLY A 1 304 ? 23.009 -15.021 -9.073 1.00 51.31 304 GLY A N 1
ATOM 2446 C CA . GLY A 1 304 ? 22.647 -14.276 -10.286 1.00 51.31 304 GLY A CA 1
ATOM 2447 C C . GLY A 1 304 ? 23.176 -14.906 -11.590 1.00 51.31 304 GLY A C 1
ATOM 2448 O O . GLY A 1 304 ? 24.173 -15.624 -11.623 1.00 51.31 304 GLY A O 1
ATOM 2449 N N . LYS A 1 305 ? 22.549 -14.616 -12.737 1.00 43.62 305 LYS A N 1
ATOM 2450 C CA . LYS A 1 305 ? 23.008 -15.122 -14.056 1.00 43.62 305 LYS A CA 1
ATOM 2451 C C . LYS A 1 305 ? 24.407 -14.635 -14.479 1.00 43.62 305 LYS A C 1
ATOM 2453 O O . LYS A 1 305 ? 24.971 -15.191 -15.417 1.00 43.62 305 LYS A O 1
ATOM 2458 N N . ASN A 1 306 ? 24.969 -13.643 -13.784 1.00 46.72 306 ASN A N 1
ATOM 2459 C CA . ASN A 1 306 ? 26.250 -13.009 -14.111 1.00 46.72 306 ASN A CA 1
ATOM 2460 C C . ASN A 1 306 ? 27.332 -13.164 -13.024 1.00 46.72 306 ASN A C 1
ATOM 2462 O O . ASN A 1 306 ? 28.380 -12.534 -13.138 1.00 46.72 306 ASN A O 1
ATOM 2466 N N . GLY A 1 307 ? 27.112 -13.962 -11.970 1.00 48.00 307 GLY A N 1
ATOM 2467 C CA . GLY A 1 307 ? 28.114 -14.158 -10.910 1.00 48.00 307 GLY A CA 1
ATOM 2468 C C . GLY A 1 307 ? 28.491 -12.882 -10.146 1.00 48.00 307 GLY A C 1
ATOM 2469 O O . GLY A 1 307 ? 29.529 -12.839 -9.489 1.00 48.00 307 GLY A O 1
ATOM 2470 N N . SER A 1 308 ? 27.685 -11.822 -10.243 1.00 44.25 308 SER A N 1
ATOM 2471 C CA . SER A 1 308 ? 27.899 -10.589 -9.497 1.00 44.25 308 SER A CA 1
ATOM 2472 C C . SER A 1 308 ? 27.195 -10.683 -8.150 1.00 44.25 308 SER A C 1
ATOM 2474 O O . SER A 1 308 ? 26.031 -10.310 -8.018 1.00 44.25 308 SER A O 1
ATOM 2476 N N . THR A 1 309 ? 27.918 -11.135 -7.132 1.00 42.94 309 THR A N 1
ATOM 2477 C CA . THR A 1 309 ? 27.639 -10.688 -5.770 1.00 42.94 309 THR A CA 1
ATOM 2478 C C . THR A 1 309 ? 27.976 -9.202 -5.698 1.00 42.94 309 THR A C 1
ATOM 2480 O O . THR A 1 309 ? 29.129 -8.820 -5.891 1.00 42.94 309 THR A O 1
ATOM 2483 N N . VAL A 1 310 ? 26.973 -8.394 -5.367 1.00 37.75 310 VAL A N 1
ATOM 2484 C CA . VAL A 1 310 ? 27.077 -6.993 -4.935 1.00 37.75 310 VAL A CA 1
ATOM 2485 C C . VAL A 1 310 ? 27.098 -5.919 -6.051 1.00 37.75 310 VAL A C 1
ATOM 2487 O O . VAL A 1 310 ? 28.014 -5.813 -6.876 1.00 37.75 310 VAL A O 1
ATOM 2490 N N . ALA A 1 311 ? 26.072 -5.064 -6.059 1.00 32.47 311 ALA A N 1
ATOM 2491 C CA . ALA A 1 311 ? 26.149 -3.650 -6.444 1.00 32.47 311 ALA A CA 1
ATOM 2492 C C . ALA A 1 311 ? 26.052 -2.733 -5.224 1.00 32.47 311 ALA A C 1
ATOM 2494 O O . ALA A 1 311 ? 25.067 -2.875 -4.473 1.00 32.47 311 ALA A O 1
#

pLDDT: mean 79.01, std 21.37, range [31.2, 98.31]

Secondary structure (DSSP, 8-state):
--SSSHHHHHHHHHHHHHHTT-S-HHHHHHHHHHHSS-PPP---------HHHHHHHHHHHHHHHHHHHTSS--HHHHHHHHT----EEE--HHIIIIIHHHHHHHGGGS-TTS-HHHHHHHHHHHHHHHHHHHHHHHTTS-SPPPHHHHHHHHHHHHHHHHHHHHHHHHHHHTT---HHHHHHHHHHHHHHHHHHHHHHHHHTTGGGSHHHHHHHHHHHHHHHHHHHHHHHHHSSEEE-SS-HHHHHHHHHHHHHHHHHH-GGGGG-EETTEEHHHHHHHHHHHHHHHHHHHHHHHHHHHTTTTT-----

Nearest PDB structures (foldseek):
  8gyw-assembly1_B  TM=9.535E-01  e=2.157E-16  Homo sapiens
  8ero-assembly1_A  TM=9.397E-01  e=1.307E-16  Xenopus laevis
  8urt-assembly1_B  TM=9.228E-01  e=3.608E-11  Saccharomyces cerevisiae

InterPro domains:
  IPR000462 CDP-alcohol phosphatidyltransferase [PF01066] (113-285)
  IPR014472 Choline/ethanolamine phosphotransferase [PTHR10414] (69-311)
  IPR043130 CDP-alcohol phosphatidyltransferase, transmembrane domain [G3DSA:1.20.120.1760] (91-298)
  IPR048254 CDP-alcohol phosphatidyltransferase, conserved site [PS00379] (167-189)